Protein AF-A0A8T0EHB4-F1 (afdb_monomer_lite)

Secondary structure (DSSP, 8-state):
-EEEE-TTS-EEEEHHHHHHHHHHHHHHT--------TT--S--B-TTSPBPHHHHHHHTTS-S---S-----TTGGGTSPPPPPS--PPP-----------TTTHHHHTS-HHHHHHHHHHHHHHHHHHHHHH---S-HHHHHHHHHHHHH------S--------GGG-S-TTS---EEE----TTS---HHHH-EEE-TT------EEEEEEE--BTTSTT-BB-HHHHHHHTTS-S-SSHHHHHHH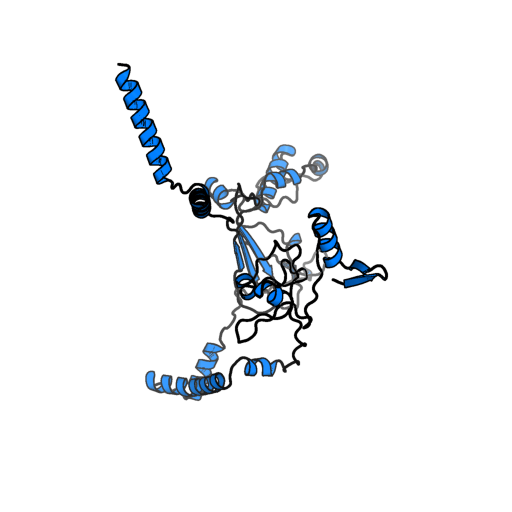HHHHHHHHHHSSBPTT--S---SPBPPGGGHHHH----HHHHHHHSPPBSEEEEEEE--S----PPEEEE---SS-HHHHHHHHHHHHHHHH---HHHHHHHHHHHHHHHHHHHHT--

Foldseek 3Di:
DDWDQDPVRDIQFDDPQRVVVVVVCVVVVDDDDDDFFPVNDPWDQDPVRAIGGPLNCQQVVVDDDDTDPDDDDPSSVVRDDDDDDPDDDDDDDDDDPPDPDPPVCVVVVVDDPVVVVVVVVCLQVVLVVCCVVVVDPDDSVVSSVVVVCVVVPPVPDPPDDDDDDWDLVPDPCVVDATWDWDADDDPQDDDDSVVRTDTDHPPDDDDWDKAKEKEAADDPPDPLNADQQPVVCVVVVNDFHRFLLRQLLVVQQVLLCVQPVAGDPPRRHDDPGHYDDPVCCVVRVPDDSVVSPVVRGGHRMDIDIDTDPDDDDRDHHYHYDDPPDDPVRVVVVVQVVCCVPVVDGPVNVVVVVVVVVVVVVVVVVVVD

Radius of gyration: 37.73 Å; chains: 1; bounding box: 85×91×95 Å

Structure (mmCIF, N/CA/C/O backbone):
data_AF-A0A8T0EHB4-F1
#
_entry.id   AF-A0A8T0EHB4-F1
#
loop_
_atom_site.group_PDB
_atom_site.id
_atom_site.type_symbol
_atom_site.label_atom_id
_atom_site.label_alt_id
_atom_site.label_comp_id
_atom_site.label_asym_id
_atom_site.label_entity_id
_atom_site.label_seq_id
_atom_site.pdbx_PDB_ins_code
_atom_site.Cartn_x
_atom_site.Cartn_y
_atom_site.Cartn_z
_atom_site.occupancy
_atom_site.B_iso_or_equiv
_atom_site.auth_seq_id
_atom_site.auth_comp_id
_atom_site.auth_asym_id
_atom_site.auth_atom_id
_atom_site.pdbx_PDB_model_num
ATOM 1 N N . MET A 1 1 ? 6.913 -28.908 34.968 1.00 81.50 1 MET A N 1
ATOM 2 C CA . MET A 1 1 ? 8.065 -29.229 35.843 1.00 81.50 1 MET A CA 1
ATOM 3 C C . MET A 1 1 ? 7.925 -30.667 36.307 1.00 81.50 1 MET A C 1
ATOM 5 O O . MET A 1 1 ? 6.798 -31.076 36.553 1.00 81.50 1 MET A O 1
ATOM 9 N N . ARG A 1 2 ? 9.011 -31.434 36.391 1.00 82.88 2 ARG A N 1
ATOM 10 C CA . ARG A 1 2 ? 9.004 -32.764 37.012 1.00 82.88 2 ARG A CA 1
ATOM 11 C C . ARG A 1 2 ? 9.853 -32.707 38.277 1.00 82.88 2 ARG A C 1
ATOM 13 O O . ARG A 1 2 ? 10.881 -32.036 38.288 1.00 82.88 2 ARG A O 1
ATOM 20 N N . VAL A 1 3 ? 9.384 -33.365 39.327 1.00 87.12 3 VAL A N 1
ATOM 21 C CA . VAL A 1 3 ? 10.041 -33.406 40.634 1.00 87.12 3 VAL A CA 1
ATOM 22 C C . VAL A 1 3 ? 10.405 -34.857 40.904 1.00 87.12 3 VAL A C 1
ATOM 24 O O . VAL A 1 3 ? 9.522 -35.714 40.917 1.00 87.12 3 VAL A O 1
ATOM 27 N N . HIS A 1 4 ? 11.690 -35.125 41.096 1.00 86.44 4 HIS A N 1
ATOM 28 C CA . HIS A 1 4 ? 12.203 -36.424 41.507 1.00 86.44 4 HIS A CA 1
ATOM 29 C C . HIS A 1 4 ? 12.647 -36.323 42.962 1.00 86.44 4 HIS A C 1
ATOM 31 O O . HIS A 1 4 ? 13.337 -35.379 43.339 1.00 86.44 4 HIS A O 1
ATOM 37 N N . LYS A 1 5 ? 12.206 -37.268 43.790 1.00 86.19 5 LYS A N 1
ATOM 38 C CA . LYS A 1 5 ? 12.651 -37.377 45.177 1.00 86.19 5 LYS A CA 1
ATOM 39 C C . LYS A 1 5 ? 13.571 -38.584 45.268 1.00 86.19 5 LYS A C 1
ATOM 41 O O . LYS A 1 5 ? 13.130 -39.699 44.998 1.00 86.19 5 LYS A O 1
ATOM 46 N N . ASN A 1 6 ? 14.829 -38.336 45.592 1.00 85.38 6 ASN A N 1
ATOM 47 C CA . ASN A 1 6 ? 15.851 -39.365 45.701 1.00 85.38 6 ASN A CA 1
ATOM 48 C C . ASN A 1 6 ? 15.723 -40.117 47.036 1.00 85.38 6 ASN A C 1
ATOM 50 O O . ASN A 1 6 ? 15.067 -39.650 47.973 1.00 85.38 6 ASN A O 1
ATOM 54 N N . GLU A 1 7 ? 16.344 -41.295 47.124 1.00 83.44 7 GLU A N 1
ATOM 55 C CA . GLU A 1 7 ? 16.298 -42.158 48.318 1.00 83.44 7 GLU A CA 1
ATOM 56 C C . GLU A 1 7 ? 16.942 -41.508 49.555 1.00 83.44 7 GLU A C 1
ATOM 58 O O . GLU A 1 7 ? 16.548 -41.790 50.684 1.00 83.44 7 GLU A O 1
ATOM 63 N N . ASP A 1 8 ? 17.874 -40.577 49.344 1.00 82.69 8 ASP A N 1
ATOM 64 C CA . ASP A 1 8 ? 18.509 -39.748 50.375 1.00 82.69 8 ASP A CA 1
ATOM 65 C C . ASP A 1 8 ? 17.619 -38.584 50.864 1.00 82.69 8 ASP A C 1
ATOM 67 O O . ASP A 1 8 ? 18.007 -37.823 51.750 1.00 82.69 8 ASP A O 1
ATOM 71 N N . GLY A 1 9 ? 16.415 -38.437 50.299 1.00 78.81 9 GLY A N 1
ATOM 72 C CA . GLY A 1 9 ? 15.482 -37.355 50.598 1.00 78.81 9 GLY A CA 1
ATOM 73 C C . GLY A 1 9 ? 15.745 -36.059 49.827 1.00 78.81 9 GLY A C 1
ATOM 74 O O . GLY A 1 9 ? 14.964 -35.116 49.984 1.00 78.81 9 GLY A O 1
ATOM 75 N N . SER A 1 10 ? 16.781 -36.005 48.980 1.00 82.31 10 SER A N 1
ATOM 76 C CA . SER A 1 10 ? 17.051 -34.848 48.126 1.00 82.31 10 SER A CA 1
ATOM 77 C C . SER A 1 10 ? 15.988 -34.695 47.031 1.00 82.31 10 SER A C 1
ATOM 79 O O . SER A 1 10 ? 15.373 -35.663 46.573 1.00 82.31 10 SER A O 1
ATOM 81 N N . ILE A 1 11 ? 15.722 -33.444 46.647 1.00 85.38 11 ILE A N 1
ATOM 82 C CA . ILE A 1 11 ? 14.742 -33.090 45.617 1.00 85.38 11 ILE A CA 1
ATOM 83 C C . ILE A 1 11 ? 15.500 -32.635 44.376 1.00 85.38 11 ILE A C 1
ATOM 85 O O . ILE A 1 11 ? 16.242 -31.656 44.426 1.00 85.38 11 ILE A O 1
ATOM 89 N N . GLU A 1 12 ? 15.269 -33.311 43.256 1.00 88.19 12 GLU A N 1
ATOM 90 C CA . GLU A 1 12 ? 15.817 -32.951 41.955 1.00 88.19 12 GLU A CA 1
ATOM 91 C C . GLU A 1 12 ? 14.706 -32.443 41.027 1.00 88.19 12 GLU A C 1
ATOM 93 O O . GLU A 1 12 ? 13.678 -33.096 40.805 1.00 88.19 12 GLU A O 1
ATOM 98 N N . PHE A 1 13 ? 14.915 -31.253 40.463 1.00 89.69 13 PHE A N 1
ATOM 99 C CA . PHE A 1 13 ? 13.988 -30.635 39.522 1.00 89.69 13 PHE A CA 1
ATOM 100 C C . PHE A 1 13 ? 14.406 -30.909 38.078 1.00 89.69 13 PHE A C 1
ATOM 102 O O . PHE A 1 13 ? 15.529 -30.618 37.672 1.00 89.69 13 PHE A O 1
ATOM 109 N N . SER A 1 14 ? 13.474 -31.395 37.256 1.00 86.44 14 SER A N 1
ATOM 110 C CA . SER A 1 14 ? 13.716 -31.653 35.835 1.00 86.44 14 SER A CA 1
ATOM 111 C C . SER A 1 14 ? 12.693 -30.968 34.910 1.00 86.44 14 SER A C 1
ATOM 113 O O . SER A 1 14 ? 11.609 -30.515 35.309 1.00 86.44 14 SER A O 1
ATOM 115 N N . GLY A 1 15 ? 13.071 -30.832 33.634 1.00 87.50 15 GLY A N 1
ATOM 116 C CA . GLY A 1 15 ? 12.370 -30.017 32.634 1.00 87.50 15 GLY A CA 1
ATOM 117 C C . GLY A 1 15 ? 12.739 -28.528 32.687 1.00 87.50 15 GLY A C 1
ATOM 118 O O . GLY A 1 15 ? 13.424 -28.084 33.604 1.00 87.50 15 GLY A O 1
ATOM 119 N N . LEU A 1 16 ? 12.278 -27.751 31.699 1.00 85.62 16 LEU A N 1
ATOM 120 C CA . LEU A 1 16 ? 12.620 -26.325 31.545 1.00 85.62 16 LEU A CA 1
ATOM 121 C C . LEU A 1 16 ? 12.351 -25.522 32.829 1.00 85.62 16 LEU A C 1
ATOM 123 O O . LEU A 1 16 ? 13.261 -24.940 33.407 1.00 85.62 16 LEU A O 1
ATOM 127 N N . HIS A 1 17 ? 11.113 -25.587 33.316 1.00 87.69 17 HIS A N 1
ATOM 128 C CA . HIS A 1 17 ? 10.674 -24.930 34.546 1.00 87.69 17 HIS A CA 1
ATOM 129 C C . HIS A 1 17 ? 11.475 -25.372 35.780 1.00 87.69 17 HIS A C 1
ATOM 131 O O . HIS A 1 17 ? 11.840 -24.543 36.602 1.00 87.69 17 HIS A O 1
ATOM 137 N N . GLY A 1 18 ? 11.797 -26.665 35.888 1.00 89.69 18 GLY A N 1
ATOM 138 C CA . GLY A 1 18 ? 12.578 -27.183 37.011 1.00 89.69 18 GLY A CA 1
ATOM 139 C C . GLY A 1 18 ? 14.006 -26.639 37.034 1.00 89.69 18 GLY A C 1
ATOM 140 O O . GLY A 1 18 ? 14.488 -26.228 38.083 1.00 89.69 18 GLY A O 1
ATOM 141 N N . LYS A 1 19 ? 14.650 -26.552 35.863 1.00 89.69 19 LYS A N 1
ATOM 142 C CA . LYS A 1 19 ? 15.993 -25.970 35.724 1.00 89.69 19 LYS A CA 1
ATOM 143 C C . LYS A 1 19 ? 16.021 -24.481 36.062 1.00 89.69 19 LYS A C 1
ATOM 145 O O . LYS A 1 19 ? 16.956 -24.030 36.713 1.00 89.69 19 LYS A O 1
ATOM 150 N N . ILE A 1 20 ? 15.012 -23.721 35.631 1.00 90.44 20 ILE A N 1
ATOM 151 C CA . ILE A 1 20 ? 14.918 -22.290 35.962 1.00 90.44 20 ILE A CA 1
ATOM 152 C C . ILE A 1 20 ? 14.760 -22.113 37.476 1.00 90.44 20 ILE A C 1
ATOM 154 O O . ILE A 1 20 ? 15.474 -21.309 38.070 1.00 90.44 20 ILE A O 1
ATOM 158 N N . LEU A 1 21 ? 13.881 -22.896 38.108 1.00 90.12 21 LEU A N 1
ATOM 159 C CA . LEU A 1 21 ? 13.689 -22.854 39.556 1.00 90.12 21 LEU A CA 1
ATOM 160 C C . LEU A 1 21 ? 14.972 -23.220 40.320 1.00 90.12 21 LEU A C 1
ATOM 162 O O . LEU A 1 21 ? 15.335 -22.516 41.256 1.00 90.12 21 LEU A O 1
ATOM 166 N N . ASP A 1 22 ? 15.691 -24.262 39.894 1.00 90.06 22 ASP A N 1
ATOM 167 C CA . ASP A 1 22 ? 16.974 -24.665 40.492 1.00 90.06 22 ASP A CA 1
ATOM 168 C C . ASP A 1 22 ? 18.024 -23.537 40.436 1.00 90.06 22 ASP A C 1
ATOM 170 O O . ASP A 1 22 ? 18.693 -23.256 41.431 1.00 90.06 22 ASP A O 1
ATOM 174 N N . ILE A 1 23 ? 18.122 -22.824 39.308 1.00 91.19 23 ILE A N 1
ATOM 175 C CA . ILE A 1 23 ? 19.015 -21.662 39.163 1.00 91.19 23 ILE A CA 1
ATOM 176 C C . ILE A 1 23 ? 18.610 -20.531 40.120 1.00 91.19 23 ILE A C 1
ATOM 178 O O . ILE A 1 23 ? 19.477 -19.946 40.773 1.00 91.19 23 ILE A O 1
ATOM 182 N N . ILE A 1 24 ? 17.311 -20.233 40.227 1.00 90.31 24 ILE A N 1
ATOM 183 C CA . ILE A 1 24 ? 16.792 -19.185 41.119 1.00 90.31 24 ILE A CA 1
ATOM 184 C C . ILE A 1 24 ? 17.102 -19.524 42.581 1.00 90.31 24 ILE A C 1
ATOM 186 O O . ILE A 1 24 ? 17.661 -18.693 43.294 1.00 90.31 24 ILE A O 1
ATOM 190 N N . LEU A 1 25 ? 16.813 -20.751 43.018 1.00 90.38 25 LEU A N 1
ATOM 191 C CA . LEU A 1 25 ? 17.060 -21.192 44.393 1.00 90.38 25 LEU A CA 1
ATOM 192 C C . LEU A 1 25 ? 18.557 -21.157 44.743 1.00 90.38 25 LEU A C 1
ATOM 194 O O . LEU A 1 25 ? 18.929 -20.657 45.808 1.00 90.38 25 LEU A O 1
ATOM 198 N N . LYS A 1 26 ? 19.432 -21.593 43.824 1.00 90.12 26 LYS A N 1
ATOM 199 C CA . LYS A 1 26 ? 20.896 -21.507 43.985 1.00 90.12 26 LYS A CA 1
ATOM 200 C C . LYS A 1 26 ? 21.398 -20.066 44.081 1.00 90.12 26 LYS A C 1
ATOM 202 O O . LYS A 1 26 ? 22.309 -19.795 44.863 1.00 90.12 26 LYS A O 1
ATOM 207 N N . ALA A 1 27 ? 20.819 -19.147 43.308 1.00 93.19 27 ALA A N 1
ATOM 208 C CA . ALA A 1 27 ? 21.171 -17.730 43.352 1.00 93.19 27 ALA A CA 1
ATOM 209 C C . ALA A 1 27 ? 20.691 -17.053 44.646 1.00 93.19 27 ALA A C 1
ATOM 211 O O . ALA A 1 27 ? 21.420 -16.246 45.220 1.00 93.19 27 ALA A O 1
ATOM 212 N N . MET A 1 28 ? 19.494 -17.410 45.122 1.00 90.81 28 MET A N 1
ATOM 213 C CA . MET A 1 28 ? 18.907 -16.864 46.347 1.00 90.81 28 MET A CA 1
ATOM 214 C C . MET A 1 28 ? 19.592 -17.374 47.620 1.00 90.81 28 MET A C 1
ATOM 216 O O . MET A 1 28 ? 19.584 -16.666 48.622 1.00 90.81 28 MET A O 1
ATOM 220 N N . LYS A 1 29 ? 20.201 -18.571 47.588 1.00 91.25 29 LYS A N 1
ATOM 221 C CA . LYS A 1 29 ? 20.829 -19.225 48.756 1.00 91.25 29 LYS A CA 1
ATOM 222 C C . LYS A 1 29 ? 19.876 -19.339 49.956 1.00 91.25 29 LYS A C 1
ATOM 224 O O . LYS A 1 29 ? 20.284 -19.149 51.099 1.00 91.25 29 LYS A O 1
ATOM 229 N N . VAL A 1 30 ? 18.609 -19.635 49.681 1.00 86.12 30 VAL A N 1
ATOM 230 C CA . VAL A 1 30 ? 17.561 -19.798 50.696 1.00 86.12 30 VAL A CA 1
ATOM 231 C C . VAL A 1 30 ? 17.224 -21.270 50.896 1.00 86.12 30 VAL A C 1
ATOM 233 O O . VAL A 1 30 ? 17.264 -22.062 49.952 1.00 86.12 30 VAL A O 1
ATOM 236 N N . GLU A 1 31 ? 16.859 -21.632 52.122 1.00 87.62 31 GLU A N 1
ATOM 237 C CA . GLU A 1 31 ? 16.203 -22.910 52.386 1.00 87.62 31 GLU A CA 1
ATOM 238 C C . GLU A 1 31 ? 14.769 -22.860 51.852 1.00 87.62 31 GLU A C 1
ATOM 240 O O . GLU A 1 31 ? 14.076 -21.852 51.995 1.00 87.62 31 GLU A O 1
ATOM 245 N N . PHE A 1 32 ? 14.316 -23.944 51.225 1.00 88.19 32 PHE A N 1
ATOM 246 C CA . PHE A 1 32 ? 12.971 -24.027 50.670 1.00 88.19 32 PHE A CA 1
ATOM 247 C C . PHE A 1 32 ? 12.281 -25.316 51.106 1.00 88.19 32 PHE A C 1
ATOM 249 O O . PHE A 1 32 ? 12.904 -26.367 51.260 1.00 88.19 32 PHE A O 1
ATOM 256 N N . LYS A 1 33 ? 10.957 -25.243 51.244 1.00 89.25 33 LYS A N 1
ATOM 257 C CA . LYS A 1 33 ? 10.091 -26.405 51.427 1.00 89.25 33 LYS A CA 1
ATOM 258 C C . LYS A 1 33 ? 9.191 -26.534 50.209 1.00 89.25 33 LYS A C 1
ATOM 260 O O . LYS A 1 33 ? 8.388 -25.650 49.931 1.00 89.25 33 LYS A O 1
ATOM 265 N N . LEU A 1 34 ? 9.313 -27.645 49.488 1.00 89.06 34 LEU A N 1
ATOM 266 C CA . LEU A 1 34 ? 8.448 -27.912 48.345 1.00 89.06 34 LEU A CA 1
ATOM 267 C C . LEU A 1 34 ? 7.044 -28.311 48.821 1.00 89.06 34 LEU A C 1
ATOM 269 O O . LEU A 1 34 ? 6.891 -29.269 49.580 1.00 89.06 34 LEU A O 1
ATOM 273 N N . LEU A 1 35 ? 6.030 -27.605 48.327 1.00 89.56 35 LEU A N 1
ATOM 274 C CA . LEU A 1 35 ? 4.618 -27.919 48.527 1.00 89.56 35 LEU A CA 1
ATOM 275 C C . LEU A 1 35 ? 3.964 -28.162 47.165 1.00 89.56 35 LEU A C 1
ATOM 277 O O . LEU A 1 35 ? 4.081 -27.343 46.256 1.00 89.56 35 LEU A O 1
ATOM 281 N N . ILE A 1 36 ? 3.288 -29.301 47.020 1.00 88.69 36 ILE A N 1
ATOM 282 C CA . ILE A 1 36 ? 2.536 -29.660 45.814 1.00 88.69 36 ILE A CA 1
ATOM 283 C C . ILE A 1 36 ? 1.050 -29.598 46.186 1.00 88.69 36 ILE A C 1
ATOM 285 O O . ILE A 1 36 ? 0.668 -30.286 47.134 1.00 88.69 36 ILE A O 1
ATOM 289 N N . PRO A 1 37 ? 0.222 -28.783 45.502 1.00 90.19 37 PRO A N 1
ATOM 290 C CA . PRO A 1 37 ? -1.211 -28.723 45.773 1.00 90.19 37 PRO A CA 1
ATOM 291 C C . PRO A 1 37 ? -1.882 -30.088 45.649 1.00 90.19 37 PRO A C 1
ATOM 293 O O . PRO A 1 37 ? -1.618 -30.836 44.708 1.00 90.19 37 PRO A O 1
ATOM 296 N N . GLU A 1 38 ? -2.769 -30.390 46.593 1.00 90.44 38 GLU A N 1
ATOM 297 C CA . GLU A 1 38 ? -3.460 -31.675 46.696 1.00 90.44 38 GLU A CA 1
ATOM 298 C C . GLU A 1 38 ? -4.439 -31.896 45.534 1.00 90.44 38 GLU A C 1
ATOM 300 O O . GLU A 1 38 ? -4.664 -33.027 45.109 1.00 90.44 38 GLU A O 1
ATOM 305 N N . ASP A 1 39 ? -4.997 -30.807 45.003 1.00 90.75 39 ASP A N 1
ATOM 306 C CA . ASP A 1 39 ? -5.922 -30.796 43.868 1.00 90.75 39 ASP A CA 1
ATOM 307 C C . ASP A 1 39 ? -5.216 -30.860 42.501 1.00 90.75 39 ASP A C 1
ATOM 309 O O . ASP A 1 39 ? -5.873 -31.058 41.479 1.00 90.75 39 ASP A O 1
ATOM 313 N N . GLY A 1 40 ? -3.887 -30.698 42.465 1.00 89.12 40 GLY A N 1
ATOM 314 C CA . GLY A 1 40 ? -3.098 -30.661 41.234 1.00 89.12 40 GLY A CA 1
ATOM 315 C C . GLY A 1 40 ? -3.449 -29.508 40.283 1.00 89.12 40 GLY A C 1
ATOM 316 O O . GLY A 1 40 ? -2.988 -29.511 39.140 1.00 89.12 40 GLY A O 1
ATOM 317 N N . GLU A 1 41 ? -4.250 -28.527 40.715 1.00 92.75 41 GLU A N 1
ATOM 318 C CA . GLU A 1 41 ? -4.671 -27.409 39.872 1.00 92.75 41 GLU A CA 1
ATOM 319 C C . GLU A 1 41 ? -3.628 -26.270 39.885 1.00 92.75 41 GLU A C 1
ATOM 321 O O . GLU A 1 41 ? -2.808 -26.112 40.795 1.00 92.75 41 GLU A O 1
ATOM 326 N N . TRP A 1 42 ? -3.654 -25.424 38.851 1.00 91.38 42 TRP A N 1
ATOM 327 C CA . TRP A 1 42 ? -2.810 -24.224 38.798 1.00 91.38 42 TRP A CA 1
ATOM 328 C C . TRP A 1 42 ? -3.442 -23.019 39.494 1.00 91.38 42 TRP A C 1
ATOM 330 O O . TRP A 1 42 ? -2.717 -22.202 40.051 1.00 91.38 42 TRP A O 1
ATOM 340 N N . GLY A 1 43 ? -4.769 -22.895 39.454 1.00 92.19 43 GLY A N 1
ATOM 341 C CA . GLY A 1 43 ? -5.478 -21.703 39.914 1.00 92.19 43 GLY A CA 1
ATOM 342 C C . GLY A 1 43 ? -6.722 -21.418 39.094 1.00 92.19 43 GLY A C 1
ATOM 343 O O . GLY A 1 43 ? -6.660 -20.642 38.137 1.00 92.19 43 GLY A O 1
ATOM 344 N N . ARG A 1 44 ? -7.843 -22.032 39.468 1.00 93.19 44 ARG A N 1
ATOM 345 C CA . ARG A 1 44 ? -9.179 -21.754 38.937 1.00 93.19 44 ARG A CA 1
ATOM 346 C C . ARG A 1 44 ? -9.976 -20.960 39.968 1.00 93.19 44 ARG A C 1
ATOM 348 O O . ARG A 1 44 ? -9.965 -21.299 41.150 1.00 93.19 44 ARG A O 1
ATOM 355 N N . LEU A 1 45 ? -10.669 -19.922 39.507 1.00 93.88 45 LEU A N 1
ATOM 356 C CA . LEU A 1 45 ? -11.552 -19.124 40.349 1.00 93.88 45 LEU A CA 1
ATOM 357 C C . LEU A 1 45 ? -12.836 -19.908 40.638 1.00 93.88 45 LEU A C 1
ATOM 359 O O . LEU A 1 45 ? -13.522 -20.362 39.719 1.00 93.88 45 LEU A O 1
ATOM 363 N N . LEU A 1 46 ? -13.153 -20.078 41.918 1.00 93.94 46 LEU A N 1
ATOM 364 C CA . LEU A 1 46 ? -14.404 -20.675 42.368 1.00 93.94 46 LEU A CA 1
ATOM 365 C C . LEU A 1 46 ? -15.480 -19.590 42.559 1.00 93.94 46 LEU A C 1
ATOM 367 O O . LEU A 1 46 ? -15.147 -18.439 42.844 1.00 93.94 46 LEU A O 1
ATOM 371 N N . PRO A 1 47 ? -16.783 -19.935 42.484 1.00 94.69 47 PRO A N 1
ATOM 372 C CA . PRO A 1 47 ? -17.876 -18.966 42.647 1.00 94.69 47 PRO A CA 1
ATOM 373 C C . PRO A 1 47 ? -17.872 -18.208 43.983 1.00 94.69 47 PRO A C 1
ATOM 375 O O . PRO A 1 47 ? -18.458 -17.138 44.090 1.00 94.69 47 PRO A O 1
ATOM 378 N N . ASN A 1 48 ? -17.220 -18.760 45.008 1.00 92.81 48 ASN A N 1
ATOM 379 C CA . ASN A 1 48 ? -17.066 -18.139 46.324 1.00 92.81 48 ASN A CA 1
ATOM 380 C C . ASN A 1 48 ? -15.898 -17.128 46.400 1.00 92.81 48 ASN A C 1
ATOM 382 O O . ASN A 1 48 ? -15.610 -16.631 47.485 1.00 92.81 48 ASN A O 1
ATOM 386 N N . GLY A 1 49 ? -15.195 -16.865 45.291 1.00 90.94 49 GLY A N 1
ATOM 387 C CA . GLY A 1 49 ? -14.047 -15.953 45.221 1.00 90.94 49 GLY A CA 1
ATOM 388 C C . GLY A 1 49 ? -12.704 -16.554 45.663 1.00 90.94 49 GLY A C 1
ATOM 389 O O . GLY A 1 49 ? -11.681 -15.869 45.611 1.00 90.94 49 GLY A O 1
ATOM 390 N N . SER A 1 50 ? -12.682 -17.820 46.091 1.00 93.50 50 SER A N 1
ATOM 391 C CA . SER A 1 50 ? -11.440 -18.530 46.426 1.00 93.50 50 SER A CA 1
ATOM 392 C C . SER A 1 50 ? -10.801 -19.164 45.192 1.00 93.50 50 SER A C 1
ATOM 394 O O . SER A 1 50 ? -11.488 -19.516 44.231 1.00 93.50 50 SER A O 1
ATOM 396 N N . TRP A 1 51 ? -9.481 -19.320 45.229 1.00 95.25 51 TRP A N 1
ATOM 397 C CA . TRP A 1 51 ? -8.721 -19.981 44.174 1.00 95.25 51 TRP A CA 1
ATOM 398 C C . TRP A 1 51 ? -8.310 -21.397 44.581 1.00 95.25 51 TRP A C 1
ATOM 400 O O . TRP A 1 51 ? -8.023 -21.672 45.749 1.00 95.25 51 TRP A O 1
ATOM 410 N N . THR A 1 52 ? -8.277 -22.299 43.605 1.00 94.88 52 THR A N 1
ATOM 411 C CA . THR A 1 52 ? -7.706 -23.650 43.737 1.00 94.88 52 THR A CA 1
ATOM 412 C C . THR A 1 52 ? -6.195 -23.644 43.496 1.00 94.88 52 THR A C 1
ATOM 414 O O . THR A 1 52 ? -5.618 -22.633 43.080 1.00 94.88 52 THR A O 1
ATOM 417 N N . GLY A 1 53 ? -5.534 -24.778 43.715 1.00 94.56 53 GLY A N 1
ATOM 418 C CA . GLY A 1 53 ? -4.194 -25.010 43.203 1.00 94.56 53 GLY A CA 1
ATOM 419 C C . GLY A 1 53 ? -3.108 -24.106 43.770 1.00 94.56 53 GLY A C 1
ATOM 420 O O . GLY A 1 53 ? -3.179 -23.610 44.897 1.00 94.56 53 GLY A O 1
ATOM 421 N N . MET A 1 54 ? -2.081 -23.872 42.953 1.00 94.50 54 MET A N 1
ATOM 422 C CA . MET A 1 54 ? -0.949 -23.021 43.331 1.00 94.50 54 MET A CA 1
ATOM 423 C C . MET A 1 54 ? -1.375 -21.588 43.672 1.00 94.50 54 MET A C 1
ATOM 425 O O . MET A 1 54 ? -0.942 -21.070 44.696 1.00 94.50 54 MET A O 1
ATOM 429 N N . ILE A 1 55 ? -2.257 -20.967 42.878 1.00 95.75 55 ILE A N 1
ATOM 430 C CA . ILE A 1 55 ? -2.770 -19.612 43.165 1.00 95.75 55 ILE A CA 1
ATOM 431 C C . ILE A 1 55 ? -3.531 -19.582 44.498 1.00 95.75 55 ILE A C 1
ATOM 433 O O . ILE A 1 55 ? -3.349 -18.659 45.288 1.00 95.75 55 ILE A O 1
ATOM 437 N N . GLY A 1 56 ? -4.333 -20.611 44.784 1.00 95.12 56 GLY A N 1
ATOM 438 C CA . GLY A 1 56 ? -5.059 -20.745 46.046 1.00 95.12 56 GLY A CA 1
ATOM 439 C C . GLY A 1 56 ? -4.156 -20.806 47.274 1.00 95.12 56 GLY A C 1
ATOM 440 O O . GLY A 1 56 ? -4.467 -20.182 48.288 1.00 95.12 56 GLY A O 1
ATOM 441 N N . LYS A 1 57 ? -3.023 -21.514 47.189 1.00 95.12 57 LYS A N 1
ATOM 442 C CA . LYS A 1 57 ? -2.057 -21.587 48.297 1.00 95.12 57 LYS A CA 1
ATOM 443 C C . LYS A 1 57 ? -1.347 -20.256 48.549 1.00 95.12 57 LYS A C 1
ATOM 445 O O . LYS A 1 57 ? -1.157 -19.910 49.712 1.00 95.12 57 LYS A O 1
ATOM 450 N N . ILE A 1 58 ? -1.038 -19.480 47.505 1.00 95.56 58 ILE A N 1
ATOM 451 C CA . ILE A 1 58 ? -0.527 -18.107 47.677 1.00 95.56 58 ILE A CA 1
ATOM 452 C C . ILE A 1 58 ? -1.606 -17.212 48.307 1.00 95.56 58 ILE A C 1
ATOM 454 O O . ILE A 1 58 ? -1.342 -16.545 49.301 1.00 95.56 58 ILE A O 1
ATOM 458 N N . GLN A 1 59 ? -2.849 -17.257 47.806 1.00 94.38 59 GLN A N 1
ATOM 459 C CA . GLN A 1 59 ? -3.963 -16.452 48.334 1.00 94.38 59 GLN A CA 1
ATOM 460 C C . GLN A 1 59 ? -4.226 -16.717 49.828 1.00 94.38 59 GLN A C 1
ATOM 462 O O . GLN A 1 59 ? -4.554 -15.800 50.578 1.00 94.38 59 GLN A O 1
ATOM 467 N N . LYS A 1 60 ? -4.093 -17.975 50.265 1.00 93.88 60 LYS A N 1
ATOM 468 C CA . LYS A 1 60 ? -4.263 -18.400 51.665 1.00 93.88 60 LYS A CA 1
ATOM 469 C C . LYS A 1 60 ? -3.012 -18.210 52.525 1.00 93.88 60 LYS A C 1
ATOM 471 O O . LYS A 1 60 ? -3.036 -18.577 53.697 1.00 93.88 60 LYS A O 1
ATOM 476 N N . ASN A 1 61 ? -1.943 -17.641 51.966 1.00 93.94 61 ASN A N 1
ATOM 477 C CA . ASN A 1 61 ? -0.664 -17.444 52.640 1.00 93.94 61 ASN A CA 1
ATOM 478 C C . ASN A 1 61 ? -0.023 -18.761 53.140 1.00 93.94 61 ASN A C 1
ATOM 480 O O . ASN A 1 61 ? 0.651 -18.793 54.166 1.00 93.94 61 ASN A O 1
ATOM 484 N N . GLU A 1 62 ? -0.264 -19.869 52.428 1.00 94.81 62 GLU A N 1
ATOM 485 C CA . GLU A 1 62 ? 0.317 -21.197 52.697 1.00 94.81 62 GLU A CA 1
ATOM 486 C C . GLU A 1 62 ? 1.638 -21.423 51.942 1.00 94.81 62 GLU A C 1
ATOM 488 O O . GLU A 1 62 ? 2.319 -22.431 52.145 1.00 94.81 62 GLU A O 1
ATOM 493 N N . SER A 1 63 ? 1.978 -20.549 50.996 1.00 94.31 63 SER A N 1
ATOM 494 C CA . SER A 1 63 ? 3.179 -20.639 50.165 1.00 94.31 63 SER A CA 1
ATOM 495 C C . SER A 1 63 ? 3.616 -19.242 49.727 1.00 94.31 63 SER A C 1
ATOM 497 O O . SER A 1 63 ? 2.767 -18.406 49.435 1.00 94.31 63 SER A O 1
ATOM 499 N N . ASP A 1 64 ? 4.927 -19.011 49.643 1.00 92.25 64 ASP A N 1
ATOM 500 C CA . ASP A 1 64 ? 5.484 -17.704 49.261 1.00 92.25 64 ASP A CA 1
ATOM 501 C C . ASP A 1 64 ? 5.659 -17.559 47.741 1.00 92.25 64 ASP A C 1
ATOM 503 O O . ASP A 1 64 ? 5.543 -16.469 47.187 1.00 92.25 64 ASP A O 1
ATOM 507 N N . ILE A 1 65 ? 5.962 -18.665 47.049 1.00 91.50 65 ILE A N 1
ATOM 508 C CA . ILE A 1 65 ? 6.258 -18.683 45.611 1.00 91.50 65 ILE A CA 1
ATOM 509 C C . ILE A 1 65 ? 5.535 -19.853 44.946 1.00 91.50 65 ILE A C 1
ATOM 511 O O . ILE A 1 65 ? 5.674 -21.008 45.348 1.00 91.50 65 ILE A O 1
ATOM 515 N N . ALA A 1 66 ? 4.817 -19.552 43.865 1.00 92.44 66 ALA A N 1
ATOM 516 C CA . ALA A 1 66 ? 4.278 -20.537 42.938 1.00 92.44 66 ALA A CA 1
ATOM 517 C C . ALA A 1 66 ? 5.117 -20.538 41.655 1.00 92.44 66 ALA A C 1
ATOM 519 O O . ALA A 1 66 ? 5.277 -19.499 41.017 1.00 92.44 66 ALA A O 1
ATOM 520 N N . PHE A 1 67 ? 5.644 -21.700 41.253 1.00 90.19 67 PHE A N 1
ATOM 521 C CA . PHE A 1 67 ? 6.510 -21.803 40.076 1.00 90.19 67 PHE A CA 1
ATOM 522 C C . PHE A 1 67 ? 6.028 -22.878 39.095 1.00 90.19 67 PHE A C 1
ATOM 524 O O . PHE A 1 67 ? 6.244 -24.075 39.290 1.00 90.19 67 PHE A O 1
ATOM 531 N N . ASN A 1 68 ? 5.377 -22.449 38.012 1.00 88.19 68 ASN A N 1
ATOM 532 C CA . ASN A 1 68 ? 5.012 -23.289 36.867 1.00 88.19 68 ASN A CA 1
ATOM 533 C C . ASN A 1 68 ? 4.619 -22.408 35.662 1.00 88.19 68 ASN A C 1
ATOM 535 O O . ASN A 1 68 ? 4.689 -21.183 35.747 1.00 88.19 68 ASN A O 1
ATOM 539 N N . SER A 1 69 ? 4.166 -23.014 34.560 1.00 86.38 69 SER A N 1
ATOM 540 C CA . SER A 1 69 ? 3.558 -22.308 33.417 1.00 86.38 69 SER A CA 1
ATOM 541 C C . SER A 1 69 ? 2.165 -21.770 33.776 1.00 86.38 69 SER A C 1
ATOM 543 O O . SER A 1 69 ? 1.144 -22.324 33.376 1.00 86.38 69 SER A O 1
ATOM 545 N N . ILE A 1 70 ? 2.105 -20.726 34.602 1.00 88.62 70 ILE A N 1
ATOM 546 C CA . ILE A 1 70 ? 0.843 -20.110 35.023 1.00 88.62 70 ILE A CA 1
ATOM 547 C C . ILE A 1 70 ? 0.571 -18.900 34.131 1.00 88.62 70 ILE A C 1
ATOM 549 O O . ILE A 1 70 ? 1.306 -17.917 34.172 1.00 88.62 70 ILE A O 1
ATOM 553 N N . SER A 1 71 ? -0.498 -18.963 33.335 1.00 87.94 71 SER A N 1
ATOM 554 C CA . SER A 1 71 ? -0.908 -17.847 32.476 1.00 87.94 71 SER A CA 1
ATOM 555 C C . SER A 1 71 ? -1.290 -16.621 33.306 1.00 87.94 71 SER A C 1
ATOM 557 O O . SER A 1 71 ? -2.106 -16.725 34.232 1.00 87.94 71 SER A O 1
ATOM 559 N N . VAL A 1 72 ? -0.738 -15.469 32.932 1.00 89.69 72 VAL A N 1
ATOM 560 C CA . VAL A 1 72 ? -1.098 -14.166 33.498 1.00 89.69 72 VAL A CA 1
ATOM 561 C C . VAL A 1 72 ? -2.461 -13.759 32.943 1.00 89.69 72 VAL A C 1
ATOM 563 O O . VAL A 1 72 ? -2.659 -13.732 31.730 1.00 89.69 72 VAL A O 1
ATOM 566 N N . ASN A 1 73 ? -3.412 -13.456 33.823 1.00 89.25 73 ASN A N 1
ATOM 567 C CA . ASN A 1 73 ? -4.703 -12.886 33.450 1.00 89.25 73 ASN A CA 1
ATOM 568 C C . ASN A 1 73 ? -5.152 -11.859 34.501 1.00 89.25 73 ASN A C 1
ATOM 570 O O . ASN A 1 73 ? -4.592 -11.794 35.598 1.00 89.25 73 ASN A O 1
ATOM 574 N N . GLU A 1 74 ? -6.157 -11.052 34.156 1.00 92.12 74 GLU A N 1
ATOM 575 C CA . GLU A 1 74 ? -6.626 -9.958 35.014 1.00 92.12 74 GLU A CA 1
ATOM 576 C C . GLU A 1 74 ? -7.143 -10.458 36.373 1.00 92.12 74 GLU A C 1
ATOM 578 O O . GLU A 1 74 ? -6.898 -9.835 37.402 1.00 92.12 74 GLU A O 1
ATOM 583 N N . GLU A 1 75 ? -7.832 -11.599 36.403 1.00 93.06 75 GLU A N 1
ATOM 584 C CA . GLU A 1 75 ? -8.406 -12.140 37.637 1.00 93.06 75 GLU A CA 1
ATOM 585 C C . GLU A 1 75 ? -7.334 -12.632 38.618 1.00 93.06 75 GLU A C 1
ATOM 587 O O . GLU A 1 75 ? -7.435 -12.367 39.814 1.00 93.06 75 GLU A O 1
ATOM 592 N N . ARG A 1 76 ? -6.284 -13.306 38.132 1.00 93.69 76 ARG A N 1
ATOM 593 C CA . ARG A 1 76 ? -5.181 -13.805 38.969 1.00 93.69 76 ARG A CA 1
ATOM 594 C C . ARG A 1 76 ? -4.313 -12.667 39.498 1.00 93.69 76 ARG A C 1
ATOM 596 O O . ARG A 1 76 ? -3.895 -12.722 40.648 1.00 93.69 76 ARG A O 1
ATOM 603 N N . MET A 1 77 ? -4.098 -11.616 38.705 1.00 93.19 77 MET A N 1
ATOM 604 C CA . MET A 1 77 ? -3.331 -10.430 39.120 1.00 93.19 77 MET A CA 1
ATOM 605 C C . MET A 1 77 ? -3.959 -9.676 40.305 1.00 93.19 77 MET A C 1
ATOM 607 O O . MET A 1 77 ? -3.287 -8.879 40.946 1.00 93.19 77 MET A O 1
ATOM 611 N N . LYS A 1 78 ? -5.242 -9.913 40.616 1.00 92.38 78 LYS A N 1
ATOM 612 C CA . LYS A 1 78 ? -5.911 -9.309 41.783 1.00 92.38 78 LYS A CA 1
ATOM 613 C C . LYS A 1 78 ? -5.540 -9.980 43.107 1.00 92.38 78 LYS A C 1
ATOM 615 O O . LYS A 1 78 ? -5.821 -9.412 44.157 1.00 92.38 78 LYS A O 1
ATOM 620 N N . VAL A 1 79 ? -4.978 -11.191 43.070 1.00 93.88 79 VAL A N 1
ATOM 621 C CA . VAL A 1 79 ? -4.726 -12.013 44.268 1.00 93.88 79 VAL A CA 1
ATOM 622 C C . VAL A 1 79 ? -3.272 -12.449 44.431 1.00 93.88 79 VAL A C 1
ATOM 624 O O . VAL A 1 79 ? -2.905 -12.864 45.526 1.00 93.88 79 VAL A O 1
ATOM 627 N N . VAL A 1 80 ? -2.455 -12.373 43.376 1.00 94.56 80 VAL A N 1
ATOM 628 C CA . VAL A 1 80 ? -1.020 -12.686 43.418 1.00 94.56 80 VAL A CA 1
ATOM 629 C C . VAL A 1 80 ? -0.233 -11.740 42.516 1.00 94.56 80 VAL A C 1
ATOM 631 O O . VAL A 1 80 ? -0.731 -11.309 41.474 1.00 94.56 80 VAL A O 1
ATOM 634 N N . ASP A 1 81 ? 1.027 -11.505 42.873 1.00 94.38 81 ASP A N 1
ATOM 635 C CA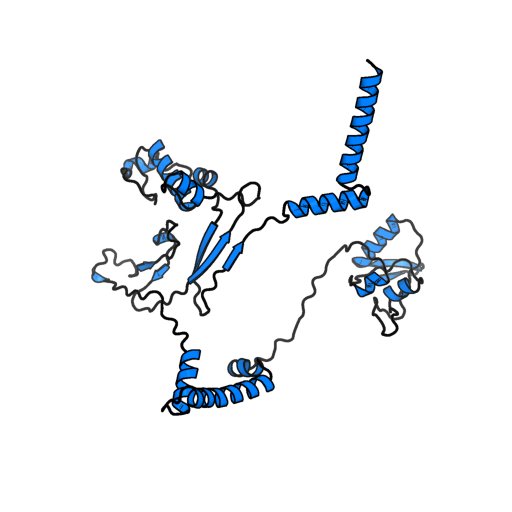 . ASP A 1 81 ? 1.972 -10.763 42.045 1.00 94.38 81 ASP A CA 1
ATOM 636 C C . ASP A 1 81 ? 2.730 -11.704 41.100 1.00 94.38 81 ASP A C 1
ATOM 638 O O . ASP A 1 81 ? 3.313 -12.709 41.517 1.00 94.38 81 ASP A O 1
ATOM 642 N N . PHE A 1 82 ? 2.747 -11.372 39.808 1.00 92.94 82 PHE A N 1
ATOM 643 C CA . PHE A 1 82 ? 3.492 -12.125 38.799 1.00 92.94 82 PHE A CA 1
ATOM 644 C C . PHE A 1 82 ? 4.881 -11.529 38.564 1.00 92.94 82 PHE A C 1
ATOM 646 O O . PHE A 1 82 ? 5.068 -10.312 38.520 1.00 92.94 82 PHE A O 1
ATOM 653 N N . SER A 1 83 ? 5.864 -12.400 38.331 1.00 89.69 83 SER A N 1
ATOM 654 C CA . SER A 1 83 ? 7.156 -11.982 37.793 1.00 89.69 83 SER A CA 1
ATOM 655 C C . SER A 1 83 ? 7.030 -11.567 36.323 1.00 89.69 83 SER A C 1
ATOM 657 O O . SER A 1 83 ? 6.026 -11.829 35.655 1.00 89.69 83 SER A O 1
ATOM 659 N N . LYS A 1 84 ? 8.079 -10.931 35.786 1.00 87.25 84 LYS A N 1
ATOM 660 C CA . LYS A 1 84 ? 8.152 -10.683 34.343 1.00 87.25 84 LYS A CA 1
ATOM 661 C C . LYS A 1 84 ? 8.114 -12.026 33.594 1.00 87.25 84 LYS A C 1
ATOM 663 O O . LYS A 1 84 ? 8.929 -12.896 33.916 1.00 87.25 84 LYS A O 1
ATOM 668 N N . PRO A 1 85 ? 7.223 -12.200 32.598 1.00 85.25 85 PRO A N 1
ATOM 669 C CA . PRO A 1 85 ? 7.176 -13.424 31.808 1.00 85.25 85 PRO A CA 1
ATOM 670 C C . PRO A 1 85 ? 8.533 -13.699 31.154 1.00 85.25 85 PRO A C 1
ATOM 672 O O . PRO A 1 85 ? 9.105 -12.820 30.513 1.00 85.25 85 PRO A O 1
ATOM 675 N N . TYR A 1 86 ? 9.050 -14.917 31.311 1.00 81.50 86 TYR A N 1
ATOM 676 C CA . TYR A 1 86 ? 10.283 -15.371 30.648 1.00 81.50 86 TYR A CA 1
ATOM 677 C C . TYR A 1 86 ? 10.005 -16.104 29.327 1.00 81.50 86 TYR A C 1
ATOM 679 O O . TYR A 1 86 ? 10.936 -16.454 28.606 1.00 81.50 86 TYR A O 1
ATOM 687 N N . THR A 1 87 ? 8.734 -16.370 29.018 1.00 80.94 87 THR A N 1
ATOM 688 C CA . THR A 1 87 ? 8.277 -16.973 27.765 1.00 80.94 87 THR A CA 1
ATOM 689 C C . THR A 1 87 ? 6.828 -16.563 27.486 1.00 80.94 87 THR A C 1
ATOM 691 O O . THR A 1 87 ? 6.097 -16.208 28.415 1.00 80.94 87 THR A O 1
ATOM 694 N N . THR A 1 88 ? 6.429 -16.591 26.217 1.00 79.88 88 THR A N 1
ATOM 695 C CA . THR A 1 88 ? 5.073 -16.297 25.742 1.00 79.88 88 THR A CA 1
ATOM 696 C C . THR A 1 88 ? 4.638 -17.420 24.812 1.00 79.88 88 THR A C 1
ATOM 698 O O . THR A 1 88 ? 5.292 -17.648 23.795 1.00 79.88 88 THR A O 1
ATOM 701 N N . ASP A 1 89 ? 3.546 -18.098 25.159 1.00 78.81 89 ASP A N 1
ATOM 702 C CA . ASP A 1 89 ? 2.936 -19.126 24.317 1.00 78.81 89 ASP A CA 1
ATOM 703 C C . ASP A 1 89 ? 1.740 -18.534 23.563 1.00 78.81 89 ASP A C 1
ATOM 705 O O . ASP A 1 89 ? 0.819 -17.984 24.176 1.00 78.81 89 ASP A O 1
ATOM 709 N N . ASP A 1 90 ? 1.730 -18.685 22.240 1.00 77.44 90 ASP A N 1
ATOM 710 C CA . ASP A 1 90 ? 0.592 -18.306 21.406 1.00 77.44 90 ASP A CA 1
ATOM 711 C C . ASP A 1 90 ? -0.472 -19.412 21.433 1.00 77.44 90 ASP A C 1
ATOM 713 O O . ASP A 1 90 ? -0.227 -20.557 21.044 1.00 77.44 90 ASP A O 1
ATOM 717 N N . MET A 1 91 ? -1.685 -19.073 21.871 1.00 74.44 91 MET A N 1
ATOM 718 C CA . MET A 1 91 ? -2.831 -19.980 21.799 1.00 74.44 91 MET A CA 1
ATOM 719 C C . MET A 1 91 ? -3.548 -19.815 20.458 1.00 74.44 91 MET A C 1
ATOM 721 O O . MET A 1 91 ? -3.989 -18.723 20.108 1.00 74.44 91 MET A O 1
ATOM 725 N N . THR A 1 92 ? -3.725 -20.918 19.731 1.00 69.25 92 THR A N 1
ATOM 726 C CA . THR A 1 92 ? -4.603 -20.981 18.556 1.00 69.25 92 THR A CA 1
ATOM 727 C C . THR A 1 92 ? -5.759 -21.939 18.818 1.00 69.25 92 THR A C 1
ATOM 729 O O . THR A 1 92 ? -5.608 -22.939 19.522 1.00 69.25 92 THR A O 1
ATOM 732 N N . PHE A 1 93 ? -6.929 -21.639 18.263 1.00 76.56 93 PHE A N 1
ATOM 733 C CA . PHE A 1 93 ? -8.094 -22.504 18.379 1.00 76.56 93 PHE A CA 1
ATOM 734 C C . PHE A 1 93 ? -8.113 -23.487 17.212 1.00 76.56 93 PHE A C 1
ATOM 736 O O . PHE A 1 93 ? -8.278 -23.099 16.056 1.00 76.56 93 PHE A O 1
ATOM 743 N N . ALA A 1 94 ? -7.988 -24.775 17.518 1.00 73.88 94 ALA A N 1
ATOM 744 C CA . ALA A 1 94 ? -8.301 -25.828 16.567 1.00 73.88 94 ALA A CA 1
ATOM 745 C C . ALA A 1 94 ? -9.807 -26.100 16.630 1.00 73.88 94 ALA A C 1
ATOM 747 O O . ALA A 1 94 ? -10.300 -26.720 17.571 1.00 73.88 94 ALA A O 1
ATOM 748 N N . ILE A 1 95 ? -10.542 -25.619 15.633 1.00 80.62 95 ILE A N 1
ATOM 749 C CA . ILE A 1 95 ? -11.925 -26.042 15.414 1.00 80.62 95 ILE A CA 1
ATOM 750 C C . ILE A 1 95 ? -11.926 -27.231 14.457 1.00 80.62 95 ILE A C 1
ATOM 752 O O . ILE A 1 95 ? -11.151 -27.266 13.496 1.00 80.62 95 ILE A O 1
ATOM 756 N N . SER A 1 96 ? -12.800 -28.208 14.701 1.00 68.69 96 SER A N 1
ATOM 757 C CA . SER A 1 96 ? -13.087 -29.234 13.700 1.00 68.69 96 SER A CA 1
ATOM 758 C C . SER A 1 96 ? -13.451 -28.538 12.395 1.00 68.69 96 SER A C 1
ATOM 760 O O . SER A 1 96 ? -14.214 -27.569 12.400 1.00 68.69 96 SER A O 1
ATOM 762 N N . LYS A 1 97 ? -12.901 -29.019 11.276 1.00 59.38 97 LYS A N 1
ATOM 763 C CA . LYS A 1 97 ? -13.319 -28.571 9.948 1.00 59.38 97 LYS A CA 1
ATOM 764 C C . LYS A 1 97 ? -14.844 -28.668 9.896 1.00 59.38 97 LYS A C 1
ATOM 766 O O . LYS A 1 97 ? -15.370 -29.775 9.986 1.00 59.38 97 LYS A O 1
ATOM 771 N N . SER A 1 98 ? -15.520 -27.519 9.814 1.00 56.00 98 SER A N 1
ATOM 772 C CA . SER A 1 98 ? -16.981 -27.473 9.735 1.00 56.00 98 SER A CA 1
ATOM 773 C C . SER A 1 98 ? -17.428 -28.388 8.602 1.00 56.00 98 SER A C 1
ATOM 775 O O . SER A 1 98 ? -16.791 -28.400 7.538 1.00 56.00 98 SER A O 1
ATOM 777 N N . GLU A 1 99 ? -18.477 -29.178 8.834 1.00 65.31 99 GLU A N 1
ATOM 778 C CA . GLU A 1 99 ? -19.080 -29.966 7.765 1.00 65.31 99 GLU A CA 1
ATOM 779 C C . GLU A 1 99 ? -19.355 -29.039 6.583 1.00 65.31 99 GLU A C 1
ATOM 781 O O . GLU A 1 99 ? -19.767 -27.887 6.755 1.00 65.31 99 GLU A O 1
ATOM 786 N N . ALA A 1 100 ? -19.045 -29.515 5.378 1.00 57.50 100 ALA A N 1
ATOM 787 C CA . ALA A 1 100 ? -19.240 -28.735 4.171 1.00 57.50 100 ALA A CA 1
ATOM 788 C C . ALA A 1 100 ? -20.742 -28.516 3.979 1.00 57.50 100 ALA A C 1
ATOM 790 O O . ALA A 1 100 ? -21.428 -29.317 3.346 1.00 57.50 100 ALA A O 1
ATOM 791 N N . VAL A 1 101 ? -21.259 -27.427 4.544 1.00 60.81 101 VAL A N 1
ATOM 792 C CA . VAL A 1 101 ? -22.603 -26.955 4.251 1.00 60.81 101 VAL A CA 1
ATOM 793 C C . VAL A 1 101 ? -22.628 -26.703 2.745 1.00 60.81 101 VAL A C 1
ATOM 795 O O . VAL A 1 101 ? -21.721 -26.028 2.238 1.00 60.81 101 VAL A O 1
ATOM 798 N N . PRO A 1 102 ? -23.607 -27.246 2.002 1.00 65.31 102 PRO A N 1
ATOM 799 C CA . PRO A 1 102 ? -23.713 -26.981 0.579 1.00 65.31 102 PRO A CA 1
ATOM 800 C C . PRO A 1 102 ? -23.630 -25.476 0.338 1.00 65.31 102 PRO A C 1
ATOM 802 O O . PRO A 1 102 ? -24.323 -24.707 1.005 1.00 65.31 102 PRO A O 1
ATOM 805 N N . THR A 1 103 ? -22.798 -25.040 -0.610 1.00 57.56 103 THR A N 1
ATOM 806 C CA . THR A 1 103 ? -22.553 -23.609 -0.864 1.00 57.56 103 THR A CA 1
ATOM 807 C C . THR A 1 103 ? -23.855 -22.835 -1.111 1.00 57.56 103 THR A C 1
ATOM 809 O O . THR A 1 103 ? -23.955 -21.662 -0.769 1.00 57.56 103 THR A O 1
ATOM 812 N N . ALA A 1 104 ? -24.885 -23.510 -1.631 1.00 56.03 104 ALA A N 1
ATOM 813 C CA . ALA A 1 104 ? -26.227 -22.960 -1.804 1.00 56.03 104 ALA A CA 1
ATOM 814 C C . ALA A 1 104 ? -26.938 -22.612 -0.478 1.00 56.03 104 ALA A C 1
ATOM 816 O O . ALA A 1 104 ? -27.647 -21.612 -0.413 1.00 56.03 104 ALA A O 1
ATOM 817 N N . MET A 1 105 ? -26.733 -23.396 0.585 1.00 62.94 105 MET A N 1
ATOM 818 C CA . MET A 1 105 ? -27.364 -23.190 1.896 1.00 62.94 105 MET A CA 1
ATOM 819 C C . MET A 1 105 ? -26.612 -22.192 2.777 1.00 62.94 105 MET A C 1
ATOM 821 O O . MET A 1 105 ? -27.195 -21.654 3.717 1.00 62.94 105 MET A O 1
ATOM 825 N N . ALA A 1 106 ? -25.351 -21.886 2.454 1.00 67.06 106 ALA A N 1
ATOM 826 C CA . ALA A 1 106 ? -24.554 -20.894 3.178 1.00 67.06 106 ALA A CA 1
ATOM 827 C C . ALA A 1 106 ? -25.254 -19.525 3.260 1.00 67.06 106 ALA A C 1
ATOM 829 O O . ALA A 1 106 ? -25.122 -18.822 4.257 1.00 67.06 106 ALA A O 1
ATOM 830 N N . PHE A 1 107 ? -26.048 -19.172 2.243 1.00 67.19 107 PHE A N 1
ATOM 831 C CA . PHE A 1 107 ? -26.827 -17.936 2.240 1.00 67.19 107 PHE A CA 1
ATOM 832 C C . PHE A 1 107 ? -27.967 -17.951 3.256 1.00 67.19 107 PHE A C 1
ATOM 834 O O . PHE A 1 107 ? -28.181 -16.939 3.908 1.00 67.19 107 PHE A O 1
ATOM 841 N N . ILE A 1 108 ? -28.665 -19.080 3.416 1.00 77.44 108 ILE A N 1
ATOM 842 C CA . ILE A 1 108 ? -29.805 -19.210 4.336 1.00 77.44 108 ILE A CA 1
ATOM 843 C C . ILE A 1 108 ? -29.324 -19.183 5.788 1.00 77.44 108 ILE A C 1
ATOM 845 O O . ILE A 1 108 ? -29.906 -18.482 6.610 1.00 77.44 108 ILE A O 1
ATOM 849 N N . TYR A 1 109 ? -28.224 -19.876 6.090 1.00 74.19 109 TYR A N 1
ATOM 850 C CA . TYR A 1 109 ? -27.658 -19.930 7.442 1.00 74.19 109 TYR A CA 1
ATOM 851 C C . TYR A 1 109 ? -26.960 -18.641 7.891 1.00 74.19 109 TYR A C 1
ATOM 853 O O . TYR A 1 109 ? -26.648 -18.504 9.070 1.00 74.19 109 TYR A O 1
ATOM 861 N N . ALA A 1 110 ? -26.713 -17.694 6.982 1.00 80.12 110 ALA A N 1
ATOM 862 C CA . ALA A 1 110 ? -26.076 -16.425 7.327 1.00 80.12 110 ALA A CA 1
ATOM 863 C C . ALA A 1 110 ? -26.964 -15.518 8.197 1.00 80.12 110 ALA A C 1
ATOM 865 O O . ALA A 1 110 ? -26.444 -14.644 8.889 1.00 80.12 110 ALA A O 1
ATOM 866 N N . PHE A 1 111 ? -28.287 -15.711 8.160 1.00 82.69 111 PHE A N 1
ATOM 867 C CA . PHE A 1 111 ? -29.246 -14.896 8.899 1.00 82.69 111 PHE A CA 1
ATOM 868 C C . PHE A 1 111 ? -30.192 -15.756 9.732 1.00 82.69 111 PHE A C 1
ATOM 870 O O . PHE A 1 111 ? -30.584 -16.850 9.328 1.00 82.69 111 PHE A O 1
ATOM 877 N N . ASP A 1 112 ? -30.588 -15.221 10.887 1.00 88.62 112 ASP A N 1
ATOM 878 C CA . ASP A 1 112 ? -31.593 -15.842 11.744 1.00 88.62 112 ASP A CA 1
ATOM 879 C C . ASP A 1 112 ? -32.945 -15.972 11.016 1.00 88.62 112 ASP A C 1
ATOM 881 O O . ASP A 1 112 ? -33.299 -15.156 10.157 1.00 88.62 112 ASP A O 1
ATOM 885 N N . SER A 1 113 ? -33.733 -16.980 11.391 1.00 88.31 113 SER A N 1
ATOM 886 C CA . SER A 1 113 ? -35.073 -17.223 10.838 1.00 88.31 113 SER A CA 1
ATOM 887 C C . SER A 1 113 ? -35.982 -15.990 10.937 1.00 88.31 113 SER A C 1
ATOM 889 O O . SER A 1 113 ? -36.771 -15.727 10.029 1.00 88.31 113 SER A O 1
ATOM 891 N N . ILE A 1 114 ? -35.838 -15.186 11.995 1.00 93.38 114 ILE A N 1
ATOM 892 C CA . ILE A 1 114 ? -36.575 -13.930 12.180 1.00 93.38 114 ILE A CA 1
ATOM 893 C C . ILE A 1 114 ? -36.256 -12.934 11.057 1.00 93.38 114 ILE A C 1
ATOM 895 O O . ILE A 1 114 ? -37.161 -12.296 10.515 1.00 93.38 114 ILE A O 1
ATOM 899 N N . VAL A 1 115 ? -34.989 -12.820 10.653 1.00 90.69 115 VAL A N 1
ATOM 900 C CA . VAL A 1 115 ? -34.557 -11.903 9.584 1.00 90.69 115 VAL A CA 1
ATOM 901 C C . VAL A 1 115 ? -35.156 -12.323 8.241 1.00 90.69 115 VAL A C 1
ATOM 903 O O . VAL A 1 115 ? -35.601 -11.471 7.467 1.00 90.69 115 VAL A O 1
ATOM 906 N N . TRP A 1 116 ? -35.245 -13.628 7.977 1.00 87.38 116 TRP A N 1
ATOM 907 C CA . TRP A 1 116 ? -35.898 -14.148 6.774 1.00 87.38 116 TRP A CA 1
ATOM 908 C C . TRP A 1 116 ? -37.387 -13.818 6.730 1.00 87.38 116 TRP A C 1
ATOM 910 O O . TRP A 1 116 ? -37.875 -13.337 5.705 1.00 87.38 116 TRP A O 1
ATOM 920 N N . ILE A 1 117 ? -38.093 -14.001 7.847 1.00 92.75 117 ILE A N 1
ATOM 921 C CA . ILE A 1 117 ? -39.513 -13.648 7.966 1.00 92.75 117 ILE A CA 1
ATOM 922 C C . ILE A 1 117 ? -39.714 -12.153 7.684 1.00 92.75 117 ILE A C 1
ATOM 924 O O . ILE A 1 117 ? -40.551 -11.784 6.857 1.00 92.75 117 ILE A O 1
ATOM 928 N N . LEU A 1 118 ? -38.904 -11.286 8.299 1.00 91.25 118 LEU A N 1
ATOM 929 C CA . LEU A 1 118 ? -38.965 -9.838 8.075 1.00 91.25 118 LEU A CA 1
ATOM 930 C C . LEU A 1 118 ? -38.647 -9.452 6.626 1.00 91.25 118 LEU A C 1
ATOM 932 O O . LEU A 1 118 ? -39.280 -8.550 6.073 1.00 91.25 118 LEU A O 1
ATOM 936 N N . THR A 1 119 ? -37.714 -10.152 5.982 1.00 86.62 119 THR A N 1
ATOM 937 C CA . THR A 1 119 ? -37.366 -9.932 4.571 1.00 86.62 119 THR A CA 1
ATOM 938 C C . THR A 1 119 ? -38.546 -10.256 3.655 1.00 86.62 119 THR A C 1
ATOM 940 O O . THR A 1 119 ? -38.890 -9.449 2.790 1.00 86.62 119 THR A O 1
ATOM 943 N N . VAL A 1 120 ? -39.221 -11.390 3.874 1.00 86.06 120 VAL A N 1
ATOM 944 C CA . VAL A 1 120 ? -40.421 -11.775 3.110 1.00 86.06 120 VAL A CA 1
ATOM 945 C C . VAL A 1 120 ? -41.552 -10.766 3.315 1.00 86.06 120 VAL A C 1
ATOM 947 O O . VAL A 1 120 ? -42.156 -10.322 2.341 1.00 86.06 120 VAL A O 1
ATOM 950 N N . ILE A 1 121 ? -41.805 -10.340 4.556 1.00 89.94 121 ILE A N 1
ATOM 951 C CA . ILE A 1 121 ? -42.820 -9.318 4.858 1.00 89.94 121 ILE A CA 1
ATOM 952 C C . ILE A 1 121 ? -42.494 -8.010 4.130 1.00 89.94 121 ILE A C 1
ATOM 954 O O . ILE A 1 121 ? -43.360 -7.424 3.481 1.00 89.94 121 ILE A O 1
ATOM 958 N N . THR A 1 122 ? -41.236 -7.576 4.174 1.00 87.50 122 THR A N 1
ATOM 959 C CA . THR A 1 122 ? -40.795 -6.342 3.514 1.00 87.50 122 THR A CA 1
ATOM 960 C C . THR A 1 122 ? -40.979 -6.418 1.996 1.00 87.50 122 THR A C 1
ATOM 962 O O . THR A 1 122 ? -41.475 -5.465 1.392 1.00 87.50 122 THR A O 1
ATOM 965 N N . LEU A 1 123 ? -40.659 -7.559 1.373 1.00 83.12 123 LEU A N 1
ATOM 966 C CA . LEU A 1 123 ? -40.883 -7.797 -0.058 1.00 83.12 123 LEU A CA 1
ATOM 967 C C . LEU A 1 123 ? -42.367 -7.763 -0.447 1.00 83.12 123 LEU A C 1
ATOM 969 O O . LEU A 1 123 ? -42.685 -7.364 -1.564 1.00 83.12 123 LEU A O 1
ATOM 973 N N . MET A 1 124 ? -43.269 -8.140 0.464 1.00 82.56 124 MET A N 1
ATOM 974 C CA . MET A 1 124 ? -44.714 -8.095 0.225 1.00 82.56 124 MET A CA 1
ATOM 975 C C . MET A 1 124 ? -45.299 -6.691 0.403 1.00 82.56 124 MET A C 1
ATOM 977 O O . MET A 1 124 ? -46.158 -6.263 -0.367 1.00 82.56 124 MET A O 1
ATOM 981 N N . VAL A 1 125 ? -44.825 -5.950 1.404 1.00 87.31 125 VAL A N 1
ATOM 982 C CA . VAL A 1 125 ? -45.365 -4.630 1.757 1.00 87.31 125 VAL A CA 1
ATOM 983 C C . VAL A 1 125 ? -44.848 -3.533 0.826 1.00 87.31 125 VAL A C 1
ATOM 985 O O . VAL A 1 125 ? -45.608 -2.638 0.457 1.00 87.31 125 VAL A O 1
ATOM 988 N N . THR A 1 126 ? -43.585 -3.591 0.400 1.00 85.25 126 THR A N 1
ATOM 989 C CA . THR A 1 126 ? -42.958 -2.516 -0.393 1.00 85.25 126 THR A CA 1
ATOM 990 C C . THR A 1 126 ? -43.655 -2.215 -1.731 1.00 85.25 126 THR A C 1
ATOM 992 O O . THR A 1 126 ? -43.897 -1.033 -1.996 1.00 85.25 126 THR A O 1
ATOM 995 N N . PRO A 1 127 ? -44.078 -3.190 -2.564 1.00 83.69 127 PRO A N 1
ATOM 996 C CA . PRO A 1 127 ? -44.779 -2.883 -3.811 1.00 83.69 127 PRO A CA 1
ATOM 997 C C . PRO A 1 127 ? -46.190 -2.337 -3.566 1.00 83.69 127 PRO A C 1
ATOM 999 O O . PRO A 1 127 ? -46.659 -1.491 -4.326 1.00 83.69 127 PRO A O 1
ATOM 1002 N N . ILE A 1 128 ? -46.857 -2.792 -2.497 1.00 84.25 128 ILE A N 1
ATOM 1003 C CA . ILE A 1 128 ? -48.178 -2.294 -2.083 1.00 84.25 128 ILE A CA 1
ATOM 1004 C C . ILE A 1 128 ? -48.056 -0.835 -1.647 1.00 84.25 128 ILE A C 1
ATOM 1006 O O . ILE A 1 128 ? -48.811 0.015 -2.114 1.00 84.25 128 ILE A O 1
ATOM 1010 N N . PHE A 1 129 ? -47.062 -0.535 -0.811 1.00 86.12 129 PHE A N 1
ATOM 1011 C CA . PHE A 1 129 ? -46.764 0.815 -0.357 1.00 86.12 129 PHE A CA 1
ATOM 1012 C C . PHE A 1 129 ? -46.480 1.757 -1.533 1.00 86.12 129 PHE A C 1
ATOM 1014 O O . PHE A 1 129 ? -47.106 2.810 -1.635 1.00 86.12 129 PHE A O 1
ATOM 1021 N N . ILE A 1 130 ? -45.617 1.352 -2.472 1.00 84.12 130 ILE A N 1
ATOM 1022 C CA . ILE A 1 130 ? -45.302 2.138 -3.677 1.00 84.12 130 ILE A CA 1
ATOM 1023 C C . ILE A 1 130 ? -46.544 2.349 -4.541 1.00 84.12 130 ILE A C 1
ATOM 1025 O O . ILE A 1 130 ? -46.778 3.458 -5.017 1.00 84.12 130 ILE A O 1
ATOM 1029 N N . LYS A 1 131 ? -47.373 1.319 -4.729 1.00 80.81 131 LYS A N 1
ATOM 1030 C CA . LYS A 1 131 ? -48.611 1.441 -5.504 1.00 80.81 131 LYS A CA 1
ATOM 1031 C C . LYS A 1 131 ? -49.592 2.427 -4.864 1.00 80.81 131 LYS A C 1
ATOM 1033 O O . LYS A 1 131 ? -50.179 3.237 -5.577 1.00 80.81 131 LYS A O 1
ATOM 1038 N N . CYS A 1 132 ? -49.747 2.386 -3.540 1.00 81.56 132 CYS A N 1
ATOM 1039 C CA . CYS A 1 132 ? -50.603 3.313 -2.798 1.00 81.56 132 CYS A CA 1
ATOM 1040 C C . CYS A 1 132 ? -50.069 4.752 -2.835 1.00 81.56 132 CYS A C 1
ATOM 1042 O O . CYS A 1 132 ? -50.840 5.682 -3.072 1.00 81.56 132 CYS A O 1
ATOM 1044 N N . LEU A 1 133 ? -48.761 4.935 -2.632 1.00 83.62 133 LEU A N 1
ATOM 1045 C CA . LEU A 1 133 ? -48.120 6.248 -2.551 1.00 83.62 133 LEU A CA 1
ATOM 1046 C C . LEU A 1 133 ? -48.015 6.926 -3.924 1.00 83.62 133 LEU A C 1
ATOM 1048 O O . LEU A 1 133 ? -48.388 8.086 -4.078 1.00 83.62 133 LEU A O 1
ATOM 1052 N N . CYS A 1 134 ? -47.555 6.190 -4.937 1.00 80.75 134 CYS A N 1
ATOM 1053 C CA . CYS A 1 134 ? -47.310 6.714 -6.282 1.00 80.75 134 CYS A CA 1
ATOM 1054 C C . CYS A 1 134 ? -48.519 6.574 -7.223 1.00 80.75 134 CYS A C 1
ATOM 1056 O O . CYS A 1 134 ? -48.431 6.987 -8.378 1.00 80.75 134 CYS A O 1
ATOM 1058 N N . LYS A 1 135 ? -49.631 5.974 -6.763 1.00 81.12 135 LYS A N 1
ATOM 1059 C CA . LYS A 1 135 ? -50.857 5.714 -7.548 1.00 81.12 135 LYS A CA 1
ATOM 1060 C C . LYS A 1 135 ? -50.565 5.127 -8.937 1.00 81.12 135 LYS A C 1
ATOM 1062 O O . LYS A 1 135 ? -51.169 5.519 -9.937 1.00 81.12 135 LYS A O 1
ATOM 1067 N N . THR A 1 136 ? -49.608 4.205 -9.010 1.00 75.19 136 THR A N 1
ATOM 1068 C CA . THR A 1 136 ? -49.168 3.634 -10.286 1.00 75.19 136 THR A CA 1
ATOM 1069 C C . THR A 1 136 ? -50.242 2.714 -10.868 1.00 75.19 136 THR A C 1
ATOM 1071 O O . THR A 1 136 ? -50.979 2.038 -10.144 1.00 75.19 136 THR A O 1
ATOM 1074 N N . LYS A 1 137 ? -50.326 2.660 -12.203 1.00 78.75 137 LYS A N 1
ATOM 1075 C CA . LYS A 1 137 ? -51.165 1.677 -12.916 1.00 78.75 137 LYS A CA 1
ATOM 1076 C C . LYS A 1 137 ? -50.490 0.308 -13.043 1.00 78.75 137 LYS A C 1
ATOM 1078 O O . LYS A 1 137 ? -51.101 -0.630 -13.549 1.00 78.75 137 LYS A O 1
ATOM 1083 N N . ASP A 1 138 ? -49.248 0.195 -12.584 1.00 77.31 138 ASP A N 1
ATOM 1084 C CA . ASP A 1 138 ? -48.467 -1.027 -12.679 1.00 77.31 138 ASP A CA 1
ATOM 1085 C C . ASP A 1 138 ? -49.039 -2.146 -11.801 1.00 77.31 138 ASP A C 1
ATOM 1087 O O . ASP A 1 138 ? -49.609 -1.941 -10.720 1.00 77.31 138 ASP A O 1
ATOM 1091 N N . THR A 1 139 ? -48.878 -3.377 -12.279 1.00 78.94 139 THR A N 1
ATOM 1092 C CA . THR A 1 139 ? -49.218 -4.571 -11.510 1.00 78.94 139 THR A CA 1
ATOM 1093 C C . THR A 1 139 ? -48.205 -4.780 -10.385 1.00 78.94 139 THR A C 1
ATOM 1095 O O . THR A 1 139 ? -47.042 -4.389 -10.482 1.00 78.94 139 THR A O 1
ATOM 1098 N N . TYR A 1 140 ? -48.641 -5.444 -9.312 1.00 78.94 140 TYR A N 1
ATOM 1099 C CA . TYR A 1 140 ? -47.784 -5.793 -8.175 1.00 78.94 140 TYR A CA 1
ATOM 1100 C C . TYR A 1 140 ? -46.491 -6.505 -8.621 1.00 78.94 140 TYR A C 1
ATOM 1102 O O . TYR A 1 140 ? -45.399 -6.140 -8.192 1.00 78.94 140 TYR A O 1
ATOM 1110 N N . ILE A 1 141 ? -46.615 -7.458 -9.554 1.00 75.62 141 ILE A N 1
ATOM 1111 C CA . ILE A 1 141 ? -45.492 -8.228 -10.106 1.00 75.62 141 ILE A CA 1
ATOM 1112 C C . ILE A 1 141 ? -44.505 -7.318 -10.851 1.00 75.62 141 ILE A C 1
ATOM 1114 O O . ILE A 1 141 ? -43.299 -7.466 -10.678 1.00 75.62 141 ILE A O 1
ATOM 1118 N N . ASN A 1 142 ? -44.982 -6.339 -11.625 1.00 77.12 142 ASN A N 1
ATOM 1119 C CA . ASN A 1 142 ? -44.100 -5.422 -12.352 1.00 77.12 142 ASN A CA 1
ATOM 1120 C C . ASN A 1 142 ? -43.304 -4.513 -11.409 1.00 77.12 142 ASN A C 1
ATOM 1122 O O . ASN A 1 142 ? -42.113 -4.300 -11.627 1.00 77.12 142 ASN A O 1
ATOM 1126 N N . ILE A 1 143 ? -43.932 -4.015 -10.340 1.00 81.75 143 ILE A N 1
ATOM 1127 C CA . ILE A 1 143 ? -43.248 -3.206 -9.321 1.00 81.75 143 ILE A CA 1
ATOM 1128 C C . ILE A 1 143 ? -42.195 -4.056 -8.601 1.00 81.75 143 ILE A C 1
ATOM 1130 O O . ILE A 1 143 ? -41.050 -3.627 -8.470 1.00 81.75 143 ILE A O 1
ATOM 1134 N N . LEU A 1 144 ? -42.549 -5.285 -8.212 1.00 82.19 144 LEU A N 1
ATOM 1135 C CA . LEU A 1 144 ? -41.632 -6.232 -7.579 1.00 82.19 144 LEU A CA 1
ATOM 1136 C C . LEU A 1 144 ? -40.423 -6.537 -8.483 1.00 82.19 144 LEU A C 1
ATOM 1138 O O . LEU A 1 144 ? -39.282 -6.400 -8.048 1.00 82.19 144 LEU A O 1
ATOM 1142 N N . ILE A 1 145 ? -40.649 -6.864 -9.762 1.00 79.25 145 ILE A N 1
ATOM 1143 C CA . ILE A 1 145 ? -39.580 -7.113 -10.745 1.00 79.25 145 ILE A CA 1
ATOM 1144 C C . ILE A 1 145 ? -38.697 -5.877 -10.929 1.00 79.25 145 ILE A C 1
ATOM 1146 O O . ILE A 1 145 ? -37.480 -6.010 -11.032 1.00 79.25 145 ILE A O 1
ATOM 1150 N N . ASN A 1 146 ? -39.271 -4.673 -10.960 1.00 78.06 146 ASN A N 1
ATOM 1151 C CA . ASN A 1 146 ? -38.501 -3.438 -11.106 1.00 78.06 146 ASN A CA 1
ATOM 1152 C C . ASN A 1 146 ? -37.645 -3.130 -9.865 1.00 78.06 146 ASN A C 1
ATOM 1154 O O . ASN A 1 146 ? -36.501 -2.703 -10.021 1.00 78.06 146 ASN A O 1
ATOM 1158 N N . LEU A 1 147 ? -38.139 -3.416 -8.656 1.00 78.62 147 LEU A N 1
ATOM 1159 C CA . LEU A 1 147 ? -37.363 -3.314 -7.414 1.00 78.62 147 LEU A CA 1
ATOM 1160 C C . LEU A 1 147 ? -36.216 -4.328 -7.382 1.00 78.62 147 LEU A C 1
ATOM 1162 O O . LEU A 1 147 ? -35.065 -3.945 -7.172 1.00 78.62 147 LEU A O 1
ATOM 1166 N N . PHE A 1 148 ? -36.496 -5.601 -7.683 1.00 75.00 148 PHE A N 1
ATOM 1167 C CA . PHE A 1 148 ? -35.455 -6.625 -7.805 1.00 75.00 148 PHE A CA 1
ATOM 1168 C C . PHE A 1 148 ? -34.438 -6.265 -8.886 1.00 75.00 148 PHE A C 1
ATOM 1170 O O . PHE A 1 148 ? -33.239 -6.425 -8.680 1.00 75.00 148 PHE A O 1
ATOM 1177 N N . ARG A 1 149 ? -34.884 -5.703 -10.015 1.00 72.12 149 ARG A N 1
ATOM 1178 C CA . ARG A 1 149 ? -33.997 -5.213 -11.073 1.00 72.12 149 ARG A CA 1
ATOM 1179 C C . ARG A 1 149 ? -33.131 -4.051 -10.594 1.00 72.12 149 ARG A C 1
ATOM 1181 O O . ARG A 1 149 ? -31.983 -4.002 -11.005 1.00 72.12 149 ARG A O 1
ATOM 1188 N N . SER A 1 150 ? -33.624 -3.153 -9.742 1.00 69.75 150 SER A N 1
ATOM 1189 C CA . SER A 1 150 ? -32.821 -2.067 -9.156 1.00 69.75 150 SER A CA 1
ATOM 1190 C C . SER A 1 150 ? -31.767 -2.579 -8.171 1.00 69.75 150 SER A C 1
ATOM 1192 O O . SER A 1 150 ? -30.672 -2.030 -8.119 1.00 69.75 150 SER A O 1
ATOM 1194 N N . ILE A 1 151 ? -32.077 -3.633 -7.411 1.00 67.19 151 ILE A N 1
ATOM 1195 C CA . ILE A 1 151 ? -31.142 -4.264 -6.466 1.00 67.19 151 ILE A CA 1
ATOM 1196 C C . ILE A 1 151 ? -30.082 -5.086 -7.219 1.00 67.19 151 ILE A C 1
ATOM 1198 O O . ILE A 1 151 ? -28.902 -5.052 -6.878 1.00 67.19 151 ILE A O 1
ATOM 1202 N N . LEU A 1 152 ? -30.492 -5.802 -8.271 1.00 62.06 152 LEU A N 1
ATOM 1203 C CA . LEU A 1 152 ? -29.622 -6.666 -9.076 1.00 62.06 152 LEU A CA 1
ATOM 1204 C C . LEU A 1 152 ? -28.859 -5.906 -10.175 1.00 62.06 152 LEU A C 1
ATOM 1206 O O . LEU A 1 152 ? -27.795 -6.357 -10.597 1.00 62.06 152 LEU A O 1
ATOM 1210 N N . LYS A 1 153 ? -29.325 -4.729 -10.615 1.00 52.78 153 LYS A N 1
ATOM 1211 C CA . LYS A 1 153 ? -28.537 -3.801 -11.444 1.00 52.78 153 LYS A CA 1
ATOM 1212 C C . LYS A 1 153 ? -27.538 -3.025 -10.576 1.00 52.78 153 LYS A C 1
ATOM 1214 O O . LYS A 1 153 ? -27.547 -1.803 -10.534 1.00 52.78 153 LYS A O 1
ATOM 1219 N N . GLN A 1 154 ? -26.552 -3.723 -10.023 1.00 52.53 154 GLN A N 1
ATOM 1220 C CA . GLN A 1 154 ? -25.187 -3.224 -10.191 1.00 52.53 154 GLN A CA 1
ATOM 1221 C C . GLN A 1 154 ? -24.700 -3.753 -11.537 1.00 52.53 154 GLN A C 1
ATOM 1223 O O . GLN A 1 154 ? -23.970 -4.740 -11.609 1.00 52.53 154 GLN A O 1
ATOM 1228 N N . ARG A 1 155 ? -25.163 -3.138 -12.633 1.00 49.88 155 ARG A N 1
ATOM 1229 C CA . ARG A 1 155 ? -24.591 -3.418 -13.949 1.00 49.88 155 ARG A CA 1
ATOM 1230 C C . ARG A 1 155 ? -23.150 -2.918 -13.879 1.00 49.88 155 ARG A C 1
ATOM 1232 O O . ARG A 1 155 ? -22.916 -1.716 -13.860 1.00 49.88 155 ARG A O 1
ATOM 1239 N N . LYS A 1 156 ? -22.200 -3.840 -13.731 1.00 54.66 156 LYS A N 1
ATOM 1240 C CA . LYS A 1 156 ? -20.775 -3.545 -13.867 1.00 54.66 156 LYS A CA 1
ATOM 1241 C C . LYS A 1 156 ? -20.533 -3.294 -15.346 1.00 54.66 156 LYS A C 1
ATOM 1243 O O . LYS A 1 156 ? -20.264 -4.225 -16.096 1.00 54.66 156 LYS A O 1
ATOM 1248 N N . GLU A 1 157 ? -20.755 -2.064 -15.775 1.00 56.28 157 GLU A N 1
ATOM 1249 C CA . GLU A 1 157 ? -20.302 -1.628 -17.087 1.00 56.28 157 GLU A CA 1
ATOM 1250 C C . GLU A 1 157 ? -18.773 -1.596 -17.032 1.00 56.28 157 GLU A C 1
ATOM 1252 O O . GLU A 1 157 ? -18.190 -1.109 -16.057 1.00 56.28 157 GLU A O 1
ATOM 1257 N N . ALA A 1 158 ? -18.118 -2.231 -18.005 1.00 55.47 158 ALA A N 1
ATOM 1258 C CA . ALA A 1 158 ? -16.672 -2.139 -18.091 1.00 55.47 158 ALA A CA 1
ATOM 1259 C C . ALA A 1 158 ? -16.324 -0.672 -18.357 1.00 55.47 158 ALA A C 1
ATOM 1261 O O . ALA A 1 158 ? -16.935 -0.040 -19.216 1.00 55.47 158 ALA A O 1
ATOM 1262 N N . LEU A 1 159 ? -15.353 -0.136 -17.616 1.00 62.72 159 LEU A N 1
ATOM 1263 C CA . LEU A 1 159 ? -14.878 1.236 -17.815 1.00 62.72 159 LEU A CA 1
ATOM 1264 C C . LEU A 1 159 ? -14.413 1.470 -19.260 1.00 62.72 159 LEU A C 1
ATOM 1266 O O . LEU A 1 159 ? -14.610 2.555 -19.794 1.00 62.72 159 LEU A O 1
ATOM 1270 N N . PHE A 1 160 ? -13.832 0.443 -19.887 1.00 69.25 160 PHE A N 1
ATOM 1271 C CA . PHE A 1 160 ? -13.339 0.477 -21.258 1.00 69.25 160 PHE A CA 1
ATOM 1272 C C . PHE A 1 160 ? -13.576 -0.871 -21.947 1.00 69.25 160 PHE A C 1
ATOM 1274 O O . PHE A 1 160 ? -13.422 -1.927 -21.330 1.00 69.25 160 PHE A O 1
ATOM 1281 N N . HIS A 1 161 ? -13.908 -0.824 -23.238 1.00 76.19 161 HIS A N 1
ATOM 1282 C CA . HIS A 1 161 ? -13.956 -1.977 -24.133 1.00 76.19 161 HIS A CA 1
ATOM 1283 C C . HIS A 1 161 ? -13.001 -1.717 -25.300 1.00 76.19 161 HIS A C 1
ATOM 1285 O O . HIS A 1 161 ? -13.241 -0.820 -26.104 1.00 76.19 161 HIS A O 1
ATOM 1291 N N . LEU A 1 162 ? -11.912 -2.481 -25.366 1.00 80.50 162 LEU A N 1
ATOM 1292 C CA . LEU A 1 162 ? -10.917 -2.404 -26.434 1.00 80.50 162 LEU A CA 1
ATOM 1293 C C . LEU A 1 162 ? -10.999 -3.674 -27.278 1.00 80.50 162 LEU A C 1
ATOM 1295 O O . LEU A 1 162 ? -11.046 -4.777 -26.732 1.00 80.50 162 LEU A O 1
ATOM 1299 N N . VAL A 1 163 ? -11.015 -3.508 -28.597 1.00 84.12 163 VAL A N 1
ATOM 1300 C CA . VAL A 1 163 ? -10.983 -4.605 -29.568 1.00 84.12 163 VAL A CA 1
ATOM 1301 C C . VAL A 1 163 ? -9.735 -4.411 -30.413 1.00 84.12 163 VAL A C 1
ATOM 1303 O O . VAL A 1 163 ? -9.576 -3.368 -31.042 1.00 84.12 163 VAL A O 1
ATOM 1306 N N . PHE A 1 164 ? -8.843 -5.397 -30.384 1.00 83.19 164 PHE A N 1
ATOM 1307 C CA . PHE A 1 164 ? -7.616 -5.399 -31.172 1.00 83.19 164 PHE A CA 1
ATOM 1308 C C . PHE A 1 164 ? -7.820 -6.297 -32.384 1.00 83.19 164 PHE A C 1
ATOM 1310 O O . PHE A 1 164 ? -8.083 -7.489 -32.222 1.00 83.19 164 PHE A O 1
ATOM 1317 N N . ASP A 1 165 ? -7.695 -5.719 -33.574 1.00 86.69 165 ASP A N 1
ATOM 1318 C CA . ASP A 1 165 ? -7.600 -6.475 -34.816 1.00 86.69 165 ASP A CA 1
ATOM 1319 C C . ASP A 1 165 ? -6.118 -6.742 -35.092 1.00 86.69 165 ASP A C 1
ATOM 1321 O O . ASP A 1 165 ? -5.332 -5.808 -35.251 1.00 86.69 165 ASP A O 1
ATOM 1325 N N . MET A 1 166 ? -5.714 -8.009 -35.029 1.00 84.81 166 MET A N 1
ATOM 1326 C CA . MET A 1 166 ? -4.335 -8.416 -35.290 1.00 84.81 166 MET A CA 1
ATOM 1327 C C . MET A 1 166 ? -4.278 -8.948 -36.715 1.00 84.81 166 MET A C 1
ATOM 1329 O O . MET A 1 166 ? -5.100 -9.788 -37.063 1.00 84.81 166 MET A O 1
ATOM 1333 N N . GLN A 1 167 ? -3.303 -8.486 -37.499 1.00 86.38 167 GLN A N 1
ATOM 1334 C CA . GLN A 1 167 ? -3.108 -8.862 -38.903 1.00 86.38 167 GLN A CA 1
ATOM 1335 C C . GLN A 1 167 ? -1.839 -9.722 -39.034 1.00 86.38 167 GLN A C 1
ATOM 1337 O O . GLN A 1 167 ? -0.750 -9.176 -39.231 1.00 86.38 167 GLN A O 1
ATOM 1342 N N . PRO A 1 168 ? -1.923 -11.059 -38.864 1.00 81.00 168 PRO A N 1
ATOM 1343 C CA . PRO A 1 168 ? -0.772 -11.957 -38.967 1.00 81.00 168 PRO A CA 1
ATOM 1344 C C . PRO A 1 168 ? -0.023 -11.841 -40.295 1.00 81.00 168 PRO A C 1
ATOM 1346 O O . PRO A 1 168 ? 1.174 -12.107 -40.349 1.00 81.00 168 PRO A O 1
ATOM 1349 N N . GLU A 1 169 ? -0.718 -11.455 -41.363 1.00 83.69 169 GLU A N 1
ATOM 1350 C CA . GLU A 1 169 ? -0.185 -11.369 -42.720 1.00 83.69 169 GLU A CA 1
ATOM 1351 C C . GLU A 1 169 ? 0.847 -10.243 -42.877 1.00 83.69 169 GLU A C 1
ATOM 1353 O O . GLU A 1 169 ? 1.695 -10.310 -43.765 1.00 83.69 169 GLU A O 1
ATOM 1358 N N . GLU A 1 170 ? 0.816 -9.236 -42.001 1.00 83.56 170 GLU A N 1
ATOM 1359 C CA . GLU A 1 170 ? 1.753 -8.107 -42.015 1.00 83.56 170 GLU A CA 1
ATOM 1360 C C . GLU A 1 170 ? 3.012 -8.350 -41.157 1.00 83.56 170 GLU A C 1
ATOM 1362 O O . GLU A 1 170 ? 3.908 -7.505 -41.088 1.00 83.56 170 GLU A O 1
ATOM 1367 N N . TYR A 1 171 ? 3.130 -9.507 -40.493 1.00 81.06 171 TYR A N 1
ATOM 1368 C CA . TYR A 1 171 ? 4.273 -9.793 -39.625 1.00 81.06 171 TYR A CA 1
ATOM 1369 C C . TYR A 1 171 ? 5.534 -10.137 -40.433 1.00 81.06 171 TYR A C 1
ATOM 1371 O O . TYR A 1 171 ? 5.649 -11.195 -41.046 1.00 81.06 171 TYR A O 1
ATOM 1379 N N . PHE A 1 172 ? 6.563 -9.294 -40.313 1.00 82.62 172 PHE A N 1
ATOM 1380 C CA . PHE A 1 172 ? 7.899 -9.532 -40.885 1.00 82.62 172 PHE A CA 1
ATOM 1381 C C . PHE A 1 172 ? 8.655 -10.722 -40.262 1.00 82.62 172 PHE A C 1
ATOM 1383 O O . PHE A 1 172 ? 9.671 -11.167 -40.797 1.00 82.62 172 PHE A O 1
ATOM 1390 N N . ARG A 1 173 ? 8.208 -11.205 -39.097 1.00 79.25 173 ARG A N 1
ATOM 1391 C CA . ARG A 1 173 ? 8.882 -12.224 -38.278 1.00 79.25 173 ARG A CA 1
ATOM 1392 C C . ARG A 1 173 ? 7.913 -13.363 -37.948 1.00 79.25 173 ARG A C 1
ATOM 1394 O O . ARG A 1 173 ? 7.329 -13.357 -36.863 1.00 79.25 173 ARG A O 1
ATOM 1401 N N . PRO A 1 174 ? 7.728 -14.330 -38.868 1.00 71.06 174 PRO A N 1
ATOM 1402 C CA . PRO A 1 174 ? 6.793 -15.443 -38.680 1.00 71.06 174 PRO A CA 1
ATOM 1403 C C . PRO A 1 174 ? 7.228 -16.420 -37.574 1.00 71.06 174 PRO A C 1
ATOM 1405 O O . PRO A 1 174 ? 6.454 -17.285 -37.182 1.00 71.06 174 PRO A O 1
ATOM 1408 N N . ASP A 1 175 ? 8.453 -16.284 -37.051 1.00 78.56 175 ASP A N 1
ATOM 1409 C CA . ASP A 1 175 ? 8.968 -17.026 -35.896 1.00 78.56 175 ASP A CA 1
ATOM 1410 C C . ASP A 1 175 ? 8.326 -16.611 -34.563 1.00 78.56 175 ASP A C 1
ATOM 1412 O O . ASP A 1 175 ? 8.484 -17.312 -33.563 1.00 78.56 175 ASP A O 1
ATOM 1416 N N . ARG A 1 176 ? 7.622 -15.473 -34.519 1.00 75.06 176 ARG A N 1
ATOM 1417 C CA . ARG A 1 176 ? 7.019 -14.945 -33.292 1.00 75.06 176 ARG A CA 1
ATOM 1418 C C . ARG A 1 176 ? 5.515 -15.172 -33.260 1.00 75.06 176 ARG A C 1
ATOM 1420 O O . ARG A 1 176 ? 4.819 -14.980 -34.252 1.00 75.06 176 ARG A O 1
ATOM 1427 N N . GLU A 1 177 ? 5.011 -15.530 -32.082 1.00 77.00 177 GLU A N 1
ATOM 1428 C CA . GLU A 1 177 ? 3.572 -15.623 -31.852 1.00 77.00 177 GLU A CA 1
ATOM 1429 C C . GLU A 1 177 ? 2.908 -14.249 -32.025 1.00 77.00 177 GLU A C 1
ATOM 1431 O O . GLU A 1 177 ? 3.374 -13.244 -31.480 1.00 77.00 177 GLU A O 1
ATOM 1436 N N . VAL A 1 178 ? 1.800 -14.217 -32.770 1.00 83.56 178 VAL A N 1
ATOM 1437 C CA . VAL A 1 178 ? 0.987 -13.011 -32.952 1.00 83.56 178 VAL A CA 1
ATOM 1438 C C . VAL A 1 178 ? 0.299 -12.669 -31.634 1.00 83.56 178 VAL A C 1
ATOM 1440 O O . VAL A 1 178 ? -0.355 -13.507 -31.007 1.00 83.56 178 VAL A O 1
ATOM 1443 N N . GLY A 1 179 ? 0.451 -11.422 -31.213 1.00 85.75 179 GLY A N 1
ATOM 1444 C CA . GLY A 1 179 ? -0.077 -10.913 -29.960 1.00 85.75 179 GLY A CA 1
ATOM 1445 C C . GLY A 1 179 ? 0.265 -9.441 -29.782 1.00 85.75 179 GLY A C 1
ATOM 1446 O O . GLY A 1 179 ? 1.130 -8.903 -30.474 1.00 85.75 179 GLY A O 1
ATOM 1447 N N . ALA A 1 180 ? -0.399 -8.799 -28.828 1.00 85.25 180 ALA A N 1
ATOM 1448 C CA . ALA A 1 180 ? -0.061 -7.452 -28.379 1.00 85.25 180 ALA A CA 1
ATOM 1449 C C . ALA A 1 180 ? 0.376 -7.492 -26.914 1.00 85.25 180 ALA A C 1
ATOM 1451 O O . ALA A 1 180 ? -0.025 -8.379 -26.165 1.00 85.25 180 ALA A O 1
ATOM 1452 N N . ILE A 1 181 ? 1.209 -6.540 -26.504 1.00 87.06 181 ILE A N 1
ATOM 1453 C CA . ILE A 1 181 ? 1.682 -6.439 -25.124 1.00 87.06 181 ILE A CA 1
ATOM 1454 C C . ILE A 1 181 ? 1.056 -5.198 -24.503 1.00 87.06 181 ILE A C 1
ATOM 1456 O O . ILE A 1 181 ? 1.182 -4.100 -25.041 1.00 87.06 181 ILE A O 1
ATOM 1460 N N . ILE A 1 182 ? 0.352 -5.380 -23.391 1.00 84.62 182 ILE A N 1
ATOM 1461 C CA . ILE A 1 182 ? -0.365 -4.313 -22.695 1.00 84.62 182 ILE A CA 1
ATOM 1462 C C . ILE A 1 182 ? 0.249 -4.138 -21.313 1.00 84.62 182 ILE A C 1
ATOM 1464 O O . ILE A 1 182 ? 0.428 -5.101 -20.577 1.00 84.62 182 ILE A O 1
ATOM 1468 N N . SER A 1 183 ? 0.521 -2.896 -20.928 1.00 85.88 183 SER A N 1
ATOM 1469 C CA . SER A 1 183 ? 0.925 -2.527 -19.571 1.00 85.88 183 SER A CA 1
ATOM 1470 C C . SER A 1 183 ? -0.029 -1.474 -19.019 1.00 85.88 183 SER A C 1
ATOM 1472 O O . SER A 1 183 ? -0.388 -0.532 -19.724 1.00 85.88 183 SER A O 1
ATOM 1474 N N . ILE A 1 184 ? -0.428 -1.612 -17.756 1.00 81.81 184 ILE A N 1
ATOM 1475 C CA . ILE A 1 184 ? -1.323 -0.668 -17.078 1.00 81.81 184 ILE A CA 1
ATOM 1476 C C . ILE A 1 184 ? -0.535 0.001 -15.961 1.00 81.81 184 ILE A C 1
ATOM 1478 O O . ILE A 1 184 ? -0.031 -0.673 -15.067 1.00 81.81 184 ILE A O 1
ATOM 1482 N N . HIS A 1 185 ? -0.437 1.324 -16.012 1.00 80.31 185 HIS A N 1
ATOM 1483 C CA . HIS A 1 185 ? 0.379 2.100 -15.087 1.00 80.31 185 HIS A CA 1
ATOM 1484 C C . HIS A 1 185 ? -0.291 3.432 -14.732 1.00 80.31 185 HIS A C 1
ATOM 1486 O O . HIS A 1 185 ? -1.304 3.825 -15.313 1.00 80.31 185 HIS A O 1
ATOM 1492 N N . SER A 1 186 ? 0.265 4.117 -13.734 1.00 80.38 186 SER A N 1
ATOM 1493 C CA . SER A 1 186 ? -0.166 5.461 -13.345 1.00 80.38 186 SER A CA 1
ATOM 1494 C C . SER A 1 186 ? 0.175 6.468 -14.452 1.00 80.38 186 SER A C 1
ATOM 1496 O O . SER A 1 186 ? 1.251 6.364 -15.038 1.00 80.38 186 SER A O 1
ATOM 1498 N N . PRO A 1 187 ? -0.644 7.511 -14.690 1.00 81.38 187 PRO A N 1
ATOM 1499 C CA . PRO A 1 187 ? -0.307 8.569 -15.650 1.00 81.38 187 PRO A CA 1
ATOM 1500 C C . PRO A 1 187 ? 0.995 9.310 -15.307 1.00 81.38 187 PRO A C 1
ATOM 1502 O O . PRO A 1 187 ? 1.579 9.964 -16.161 1.00 81.38 187 PRO A O 1
ATOM 1505 N N . ASN A 1 188 ? 1.457 9.198 -14.059 1.00 78.81 188 ASN A N 1
ATOM 1506 C CA . ASN A 1 188 ? 2.684 9.826 -13.581 1.00 78.81 188 ASN A CA 1
ATOM 1507 C C . ASN A 1 188 ? 3.885 8.874 -13.584 1.00 78.81 188 ASN A C 1
ATOM 1509 O O . ASN A 1 188 ? 4.849 9.170 -12.887 1.00 78.81 188 ASN A O 1
ATOM 1513 N N . SER A 1 189 ? 3.820 7.721 -14.260 1.00 79.75 189 SER A N 1
ATOM 1514 C CA . SER A 1 189 ? 4.932 6.768 -14.352 1.00 79.75 189 SER A CA 1
ATOM 1515 C C . SER A 1 189 ? 5.308 6.423 -15.782 1.00 79.75 189 SER A C 1
ATOM 1517 O O . SER A 1 189 ? 4.435 6.275 -16.632 1.00 79.75 189 SER A O 1
ATOM 1519 N N . LEU A 1 190 ? 6.613 6.273 -16.028 1.00 80.38 190 LEU A N 1
ATOM 1520 C CA . LEU A 1 190 ? 7.111 5.656 -17.254 1.00 80.38 190 LEU A CA 1
ATOM 1521 C C . LEU A 1 190 ? 6.942 4.144 -17.129 1.00 80.38 190 LEU A C 1
ATOM 1523 O O . LEU A 1 190 ? 7.160 3.583 -16.056 1.00 80.38 190 LEU A O 1
ATOM 1527 N N . VAL A 1 191 ? 6.546 3.499 -18.218 1.00 83.06 191 VAL A N 1
ATOM 1528 C CA . VAL A 1 191 ? 6.433 2.045 -18.298 1.00 83.06 191 VAL A CA 1
ATOM 1529 C C . VAL A 1 191 ? 7.105 1.582 -19.575 1.00 83.06 191 VAL A C 1
ATOM 1531 O O . VAL A 1 191 ? 7.018 2.262 -20.600 1.00 83.06 191 VAL A O 1
ATOM 1534 N N . ASN A 1 192 ? 7.747 0.420 -19.531 1.00 82.56 192 ASN A N 1
ATOM 1535 C CA . ASN A 1 192 ? 8.167 -0.252 -20.745 1.00 82.56 192 ASN A CA 1
ATOM 1536 C C . ASN A 1 192 ? 7.298 -1.502 -20.939 1.00 82.56 192 ASN A C 1
ATOM 1538 O O . ASN A 1 192 ? 7.518 -2.499 -20.251 1.00 82.56 192 ASN A O 1
ATOM 1542 N N . PRO A 1 193 ? 6.341 -1.497 -21.888 1.00 85.81 193 PRO A N 1
ATOM 1543 C CA . PRO A 1 193 ? 5.448 -2.632 -22.093 1.00 85.81 193 PRO A CA 1
ATOM 1544 C C . PRO A 1 193 ? 6.185 -3.944 -22.380 1.00 85.81 193 PRO A C 1
ATOM 1546 O O . PRO A 1 193 ? 5.672 -4.997 -22.035 1.00 85.81 193 PRO A O 1
ATOM 1549 N N . PHE A 1 194 ? 7.390 -3.913 -22.959 1.00 83.62 194 PHE A N 1
ATOM 1550 C CA . PHE A 1 194 ? 8.152 -5.132 -23.249 1.00 83.62 194 PHE A CA 1
ATOM 1551 C C . PHE A 1 194 ? 8.676 -5.844 -21.995 1.00 83.62 194 PHE A C 1
ATOM 1553 O O . PHE A 1 194 ? 8.883 -7.055 -22.045 1.00 83.62 194 PHE A O 1
ATOM 1560 N N . TYR A 1 195 ? 8.882 -5.115 -20.894 1.00 81.19 195 TYR A N 1
ATOM 1561 C CA . TYR A 1 195 ? 9.341 -5.674 -19.618 1.00 81.19 195 TYR A CA 1
ATOM 1562 C C . TYR A 1 195 ? 8.204 -5.792 -18.595 1.00 81.19 195 TYR A C 1
ATOM 1564 O O . TYR A 1 195 ? 8.092 -6.811 -17.920 1.00 81.19 195 TYR A O 1
ATOM 1572 N N . ASP A 1 196 ? 7.347 -4.772 -18.512 1.00 80.81 196 ASP A N 1
ATOM 1573 C CA . ASP A 1 196 ? 6.311 -4.639 -17.479 1.00 80.81 196 ASP A CA 1
ATOM 1574 C C . ASP A 1 196 ? 4.913 -5.061 -17.961 1.00 80.81 196 ASP A C 1
ATOM 1576 O O . ASP A 1 196 ? 3.944 -5.058 -17.195 1.00 80.81 196 ASP A O 1
ATOM 1580 N N . GLY A 1 197 ? 4.769 -5.356 -19.253 1.00 84.31 197 GLY A N 1
ATOM 1581 C CA . GLY A 1 197 ? 3.491 -5.677 -19.872 1.00 84.31 197 GLY A CA 1
ATOM 1582 C C . GLY A 1 197 ? 3.167 -7.168 -19.887 1.00 84.31 197 GLY A C 1
ATOM 1583 O O . GLY A 1 197 ? 4.014 -8.040 -19.709 1.00 84.31 197 GLY A O 1
ATOM 1584 N N . PHE A 1 198 ? 1.896 -7.465 -20.137 1.00 83.62 198 PHE A N 1
ATOM 1585 C CA . PHE A 1 198 ? 1.384 -8.814 -20.338 1.00 83.62 198 PHE A CA 1
ATOM 1586 C C . PHE A 1 198 ? 0.951 -9.012 -21.788 1.00 83.62 198 PHE A C 1
ATOM 1588 O O . PHE A 1 198 ? 0.446 -8.099 -22.443 1.00 83.62 198 PHE A O 1
ATOM 1595 N N . VAL A 1 199 ? 1.132 -10.231 -22.287 1.00 83.38 199 VAL A N 1
ATOM 1596 C CA . VAL A 1 199 ? 0.795 -10.587 -23.667 1.00 83.38 199 VAL A CA 1
ATOM 1597 C C . VAL A 1 199 ? -0.691 -10.934 -23.771 1.00 83.38 199 VAL A C 1
ATOM 1599 O O . VAL A 1 199 ? -1.185 -11.806 -23.055 1.00 83.38 199 VAL A O 1
ATOM 1602 N N . ILE A 1 200 ? -1.390 -10.296 -24.705 1.00 84.88 200 ILE A N 1
ATOM 1603 C CA . ILE A 1 200 ? -2.718 -10.688 -25.176 1.00 84.88 200 ILE A CA 1
ATOM 1604 C C . ILE A 1 200 ? -2.597 -11.399 -26.522 1.00 84.88 200 ILE A C 1
ATOM 1606 O O . ILE A 1 200 ? -1.890 -10.946 -27.421 1.00 84.88 200 ILE A O 1
ATOM 1610 N N . LYS A 1 201 ? -3.291 -12.527 -26.660 1.00 84.44 201 LYS A N 1
ATOM 1611 C CA . LYS A 1 201 ? -3.292 -13.357 -27.868 1.00 84.44 201 LYS A CA 1
ATOM 1612 C C . LYS A 1 201 ? -4.624 -13.226 -28.610 1.00 84.44 201 LYS A C 1
ATOM 1614 O O . LYS A 1 201 ? -5.662 -13.084 -27.956 1.00 84.44 201 LYS A O 1
ATOM 1619 N N . PRO A 1 202 ? -4.628 -13.318 -29.947 1.00 85.88 202 PRO A N 1
ATOM 1620 C CA . PRO A 1 202 ? -5.861 -13.258 -30.721 1.00 85.88 202 PRO A CA 1
ATOM 1621 C C . PRO A 1 202 ? -6.797 -14.427 -30.370 1.00 85.88 202 PRO A C 1
ATOM 1623 O O . PRO A 1 202 ? -6.366 -15.470 -29.878 1.00 85.88 202 PRO A O 1
ATOM 1626 N N . GLY A 1 203 ? -8.099 -14.239 -30.601 1.00 81.00 203 GLY A N 1
ATOM 1627 C CA . GLY A 1 203 ? -9.131 -15.261 -30.373 1.00 81.00 203 GLY A CA 1
ATOM 1628 C C . GLY A 1 203 ? -9.592 -15.438 -28.920 1.00 81.00 203 GLY A C 1
ATOM 1629 O O . GLY A 1 203 ? -10.516 -16.208 -28.673 1.00 81.00 203 GLY A O 1
ATOM 1630 N N . ASN A 1 204 ? -9.002 -14.715 -27.964 1.00 79.81 204 ASN A N 1
ATOM 1631 C CA . ASN A 1 204 ? -9.385 -14.765 -26.552 1.00 79.81 204 ASN A CA 1
ATOM 1632 C C . ASN A 1 204 ? -10.092 -13.478 -26.106 1.00 79.81 204 ASN A C 1
ATOM 1634 O O . ASN A 1 204 ? -9.743 -12.379 -26.535 1.00 79.81 204 ASN A O 1
ATOM 1638 N N . LEU A 1 205 ? -11.047 -13.612 -25.183 1.00 78.94 205 LEU A N 1
ATOM 1639 C CA . LEU A 1 205 ? -11.649 -12.481 -24.478 1.00 78.94 205 LEU A CA 1
ATOM 1640 C C . LEU A 1 205 ? -10.955 -12.290 -23.124 1.00 78.94 205 LEU A C 1
ATOM 1642 O O . LEU A 1 205 ? -11.089 -13.127 -22.230 1.00 78.94 205 LEU A O 1
ATOM 1646 N N . TYR A 1 206 ? -10.248 -11.173 -22.959 1.00 77.88 206 TYR A N 1
ATOM 1647 C CA . TYR A 1 206 ? -9.559 -10.830 -21.713 1.00 77.88 206 TYR A CA 1
ATOM 1648 C C . TYR A 1 206 ? -10.400 -9.866 -20.874 1.00 77.88 206 TYR A C 1
ATOM 1650 O O . TYR A 1 206 ? -10.723 -8.765 -21.315 1.00 77.88 206 TYR A O 1
ATOM 1658 N N . THR A 1 207 ? -10.710 -10.258 -19.637 1.00 76.44 207 THR A N 1
ATOM 1659 C CA . THR A 1 207 ? -11.361 -9.381 -18.653 1.00 76.44 207 THR A CA 1
ATOM 1660 C C . THR A 1 207 ? -10.341 -8.966 -17.601 1.00 76.44 207 THR A C 1
ATOM 1662 O O . THR A 1 207 ? -9.909 -9.788 -16.793 1.00 76.44 207 THR A O 1
ATOM 1665 N N . VAL A 1 208 ? -9.967 -7.686 -17.600 1.00 74.25 208 VAL A N 1
ATOM 1666 C CA . VAL A 1 208 ? -8.994 -7.124 -16.656 1.00 74.25 208 VAL A CA 1
ATOM 1667 C C . VAL A 1 208 ? -9.728 -6.394 -15.536 1.00 74.25 208 VAL A C 1
ATOM 1669 O O . VAL A 1 208 ? -10.477 -5.448 -15.781 1.00 74.25 208 VAL A O 1
ATOM 1672 N N . HIS A 1 209 ? -9.495 -6.812 -14.294 1.00 72.38 209 HIS A N 1
ATOM 1673 C CA . HIS A 1 209 ? -9.937 -6.079 -13.112 1.00 72.38 209 HIS A CA 1
ATOM 1674 C C . HIS A 1 209 ? -8.729 -5.465 -12.405 1.00 72.38 209 HIS A C 1
ATOM 1676 O O . HIS A 1 209 ? -7.746 -6.147 -12.107 1.00 72.38 209 HIS A O 1
ATOM 1682 N N . LEU A 1 210 ? -8.821 -4.163 -12.135 1.00 71.44 210 LEU A N 1
ATOM 1683 C CA . LEU A 1 210 ? -7.771 -3.389 -11.485 1.00 71.44 210 LEU A CA 1
ATOM 1684 C C . LEU A 1 210 ? -8.090 -3.187 -10.009 1.00 71.44 210 LEU A C 1
ATOM 1686 O O . LEU A 1 210 ? -9.200 -2.782 -9.654 1.00 71.44 210 LEU A O 1
ATOM 1690 N N . LYS A 1 211 ? -7.087 -3.415 -9.162 1.00 72.06 211 LYS A N 1
ATOM 1691 C CA . LYS A 1 211 ? -7.089 -2.997 -7.764 1.00 72.06 211 LYS A CA 1
ATOM 1692 C C . LYS A 1 211 ? -5.971 -1.987 -7.549 1.00 72.06 211 LYS A C 1
ATOM 1694 O O . LYS A 1 211 ? -4.799 -2.303 -7.744 1.00 72.06 211 LYS A O 1
ATOM 1699 N N . MET A 1 212 ? -6.346 -0.780 -7.143 1.00 72.69 212 MET A N 1
ATOM 1700 C CA . MET A 1 212 ? -5.386 0.278 -6.840 1.00 72.69 212 MET A CA 1
ATOM 1701 C C . MET A 1 212 ? -4.879 0.117 -5.408 1.00 72.69 212 MET A C 1
ATOM 1703 O O . MET A 1 212 ? -5.675 -0.014 -4.474 1.00 72.69 212 MET A O 1
ATOM 1707 N N . VAL A 1 213 ? -3.558 0.121 -5.253 1.00 79.44 213 VAL A N 1
ATOM 1708 C CA . VAL A 1 213 ? -2.873 0.117 -3.962 1.00 79.44 213 VAL A CA 1
ATOM 1709 C C . VAL A 1 213 ? -1.991 1.354 -3.887 1.00 79.44 213 VAL A C 1
ATOM 1711 O O . VAL A 1 213 ? -1.157 1.582 -4.763 1.00 79.44 213 VAL A O 1
ATOM 1714 N N . GLU A 1 214 ? -2.191 2.146 -2.842 1.00 84.12 214 GLU A N 1
ATOM 1715 C CA . GLU A 1 214 ? -1.406 3.345 -2.561 1.00 84.12 214 GLU A CA 1
ATOM 1716 C C . GLU A 1 214 ? -0.632 3.141 -1.259 1.00 84.12 214 GLU A C 1
ATOM 1718 O O . GLU A 1 214 ? -1.196 2.732 -0.246 1.00 84.12 214 GLU A O 1
ATOM 1723 N N . GLU A 1 215 ? 0.666 3.415 -1.286 1.00 84.62 215 GLU A N 1
ATOM 1724 C CA . GLU A 1 215 ? 1.551 3.321 -0.129 1.00 84.62 215 GLU A CA 1
ATOM 1725 C C . GLU A 1 215 ? 2.197 4.688 0.120 1.00 84.62 215 GLU A C 1
ATOM 1727 O O . GLU A 1 215 ? 2.859 5.243 -0.762 1.00 84.62 215 GLU A O 1
ATOM 1732 N N . LYS A 1 216 ? 1.969 5.240 1.317 1.00 88.38 216 LYS A N 1
ATOM 1733 C CA . LYS A 1 216 ? 2.479 6.544 1.757 1.00 88.38 216 LYS A CA 1
ATOM 1734 C C . LYS A 1 216 ? 3.574 6.352 2.797 1.00 88.38 216 LYS A C 1
ATOM 1736 O O . LYS A 1 216 ? 3.304 5.870 3.899 1.00 88.38 216 LYS A O 1
ATOM 1741 N N . LEU A 1 217 ? 4.790 6.735 2.427 1.00 89.00 217 LEU A N 1
ATOM 1742 C CA . LEU A 1 217 ? 6.002 6.666 3.238 1.00 89.00 217 LEU A CA 1
ATOM 1743 C C . LEU A 1 217 ? 6.320 8.027 3.871 1.00 89.00 217 LEU A C 1
ATOM 1745 O O . LEU A 1 217 ? 5.795 9.059 3.452 1.00 89.00 217 LEU A O 1
ATOM 1749 N N . LEU A 1 218 ? 7.206 8.026 4.870 1.00 88.19 218 LEU A N 1
ATOM 1750 C CA . LEU A 1 218 ? 7.630 9.237 5.571 1.00 88.19 218 LEU A CA 1
ATOM 1751 C C . LEU A 1 218 ? 9.006 9.736 5.074 1.00 88.19 218 LEU A C 1
ATOM 1753 O O . LEU A 1 218 ? 9.901 8.922 4.805 1.00 88.19 218 LEU A O 1
ATOM 1757 N N . PRO A 1 219 ? 9.204 11.058 4.929 1.00 88.94 219 PRO A N 1
ATOM 1758 C CA . PRO A 1 219 ? 10.489 11.622 4.514 1.00 88.94 219 PRO A CA 1
ATOM 1759 C C . PRO A 1 219 ? 11.533 11.526 5.639 1.00 88.94 219 PRO A C 1
ATOM 1761 O O . PRO A 1 219 ? 11.238 11.076 6.741 1.00 88.94 219 PRO A O 1
ATOM 1764 N N . SER A 1 220 ? 12.772 11.955 5.393 1.00 87.81 220 SER A N 1
ATOM 1765 C CA . SER A 1 220 ? 13.763 12.125 6.474 1.00 87.81 220 SER A CA 1
ATOM 1766 C C . SER A 1 220 ? 13.170 12.980 7.614 1.00 87.81 220 SER A C 1
ATOM 1768 O O . SER A 1 220 ? 12.518 13.984 7.309 1.00 87.81 220 SER A O 1
ATOM 1770 N N . PRO A 1 221 ? 13.330 12.610 8.904 1.00 89.38 221 PRO A N 1
ATOM 1771 C CA . PRO A 1 221 ? 14.348 11.723 9.496 1.00 89.38 221 PRO A CA 1
ATOM 1772 C C . PRO A 1 221 ? 13.951 10.245 9.660 1.00 89.38 221 PRO A C 1
ATOM 1774 O O . PRO A 1 221 ? 14.688 9.485 10.286 1.00 89.38 221 PRO A O 1
ATOM 1777 N N . TYR A 1 222 ? 12.798 9.824 9.143 1.00 86.56 222 TYR A N 1
ATOM 1778 C CA . TYR A 1 222 ? 12.312 8.452 9.313 1.00 86.56 222 TYR A CA 1
ATOM 1779 C C . TYR A 1 222 ? 13.105 7.456 8.446 1.00 86.56 222 TYR A C 1
ATOM 1781 O O . TYR A 1 222 ? 13.608 7.822 7.382 1.00 86.56 222 TYR A O 1
ATOM 1789 N N . GLU A 1 223 ? 13.188 6.185 8.869 1.00 86.81 223 GLU A N 1
ATOM 1790 C CA . GLU A 1 223 ? 13.948 5.119 8.175 1.00 86.81 223 GLU A CA 1
ATOM 1791 C C . GLU A 1 223 ? 13.577 4.960 6.696 1.00 86.81 223 GLU A C 1
ATOM 1793 O O . GLU A 1 223 ? 14.405 4.577 5.874 1.00 86.81 223 GLU A O 1
ATOM 1798 N N . THR A 1 224 ? 12.334 5.285 6.340 1.00 85.19 224 THR A N 1
ATOM 1799 C CA . THR A 1 224 ? 11.850 5.238 4.962 1.00 85.19 224 THR A CA 1
ATOM 1800 C C . THR A 1 224 ? 12.574 6.208 4.029 1.00 85.19 224 THR A C 1
ATOM 1802 O O . THR A 1 224 ? 12.574 5.946 2.829 1.00 85.19 224 THR A O 1
ATOM 1805 N N . GLN A 1 225 ? 13.180 7.292 4.539 1.00 87.06 225 GLN A N 1
ATOM 1806 C CA . GLN A 1 225 ? 14.013 8.248 3.787 1.00 87.06 225 GLN A CA 1
ATOM 1807 C C . GLN A 1 225 ? 13.469 8.558 2.380 1.00 87.06 225 GLN A C 1
ATOM 1809 O O . GLN A 1 225 ? 14.196 8.502 1.389 1.00 87.06 225 GLN A O 1
ATOM 1814 N N . CYS A 1 226 ? 12.158 8.796 2.276 1.00 89.56 226 CYS A N 1
ATOM 1815 C CA . CYS A 1 226 ? 11.521 8.949 0.976 1.00 89.56 226 CYS A CA 1
ATOM 1816 C C . CYS A 1 226 ? 11.697 10.367 0.427 1.00 89.56 226 CYS A C 1
ATOM 1818 O O . CYS A 1 226 ? 11.802 11.341 1.179 1.00 89.56 226 CYS A O 1
ATOM 1820 N N . GLN A 1 227 ? 11.664 10.476 -0.899 1.00 89.56 227 GLN A N 1
ATOM 1821 C CA . GLN A 1 227 ? 11.751 11.736 -1.626 1.00 89.56 227 GLN A CA 1
ATOM 1822 C C . GLN A 1 227 ? 10.391 12.123 -2.218 1.00 89.56 227 GLN A C 1
ATOM 1824 O O . GLN A 1 227 ? 9.702 11.314 -2.847 1.00 89.56 227 GLN A O 1
ATOM 1829 N N . ASP A 1 228 ? 9.999 13.385 -2.034 1.00 90.31 228 ASP A N 1
ATOM 1830 C CA . ASP A 1 228 ? 8.775 13.931 -2.620 1.00 90.31 228 ASP A CA 1
ATOM 1831 C C . ASP A 1 228 ? 9.052 14.526 -4.008 1.00 90.31 228 ASP A C 1
ATOM 1833 O O . ASP A 1 228 ? 9.369 15.704 -4.180 1.00 90.31 228 ASP A O 1
ATOM 1837 N N . TYR A 1 229 ? 8.906 13.685 -5.027 1.00 88.69 229 TYR A N 1
ATOM 1838 C CA . TYR A 1 229 ? 9.069 14.080 -6.423 1.00 88.69 229 TYR A CA 1
ATOM 1839 C C . TYR A 1 229 ? 8.014 15.088 -6.898 1.00 88.69 229 TYR A C 1
ATOM 1841 O O . TYR A 1 229 ? 8.301 15.919 -7.759 1.00 88.69 229 TYR A O 1
ATOM 1849 N N . LYS A 1 230 ? 6.799 15.077 -6.331 1.00 88.31 230 LYS A N 1
ATOM 1850 C CA . LYS A 1 230 ? 5.732 15.995 -6.755 1.00 88.31 230 LYS A CA 1
ATOM 1851 C C . LYS A 1 230 ? 6.039 17.429 -6.345 1.00 88.31 230 LYS A C 1
ATOM 1853 O O . LYS A 1 230 ? 5.801 18.342 -7.137 1.00 88.31 230 LYS A O 1
ATOM 1858 N N . SER A 1 231 ? 6.548 17.658 -5.133 1.00 88.62 231 SER A N 1
ATOM 1859 C CA . SER A 1 231 ? 6.972 19.006 -4.728 1.00 88.62 231 SER A CA 1
ATOM 1860 C C . SER A 1 231 ? 8.158 19.498 -5.555 1.00 88.62 231 SER A C 1
ATOM 1862 O O . SER A 1 231 ? 8.119 20.630 -6.036 1.00 88.62 231 SER A O 1
ATOM 1864 N N . GLN A 1 232 ? 9.147 18.642 -5.826 1.00 89.50 232 GLN A N 1
ATOM 1865 C CA . GLN A 1 232 ? 10.292 18.989 -6.678 1.00 89.50 232 GLN A CA 1
ATOM 1866 C C . GLN A 1 232 ? 9.873 19.353 -8.107 1.00 89.50 232 GLN A C 1
ATOM 1868 O O . GLN A 1 232 ? 10.307 20.374 -8.637 1.00 89.50 232 GLN A O 1
ATOM 1873 N N . TRP A 1 233 ? 8.979 18.573 -8.713 1.00 89.44 233 TRP A N 1
ATOM 1874 C CA . TRP A 1 233 ? 8.431 18.853 -10.041 1.00 89.44 233 TRP A CA 1
ATOM 1875 C C . TRP A 1 233 ? 7.701 20.204 -10.099 1.00 89.44 233 TRP A C 1
ATOM 1877 O O . TRP A 1 233 ? 7.881 20.976 -11.045 1.00 89.44 233 TRP A O 1
ATOM 1887 N N . ARG A 1 234 ? 6.933 20.546 -9.052 1.00 89.81 234 ARG A N 1
ATOM 1888 C CA . ARG A 1 234 ? 6.288 21.867 -8.931 1.00 89.81 234 ARG A CA 1
ATOM 1889 C C . ARG A 1 234 ? 7.314 22.995 -8.826 1.00 89.81 234 ARG A C 1
ATOM 1891 O O . ARG A 1 234 ? 7.156 24.009 -9.498 1.00 89.81 234 ARG A O 1
ATOM 1898 N N . MET A 1 235 ? 8.375 22.813 -8.037 1.00 90.44 235 MET A N 1
ATOM 1899 C CA . MET A 1 235 ? 9.464 23.794 -7.916 1.00 90.44 235 MET A CA 1
ATOM 1900 C C . MET A 1 235 ? 10.212 24.003 -9.240 1.00 90.44 235 MET A C 1
ATOM 1902 O O . MET A 1 235 ? 10.651 25.112 -9.527 1.00 90.44 235 MET A O 1
ATOM 1906 N N . ARG A 1 236 ? 10.301 22.966 -10.079 1.00 89.00 236 ARG A N 1
ATOM 1907 C CA . ARG A 1 236 ? 10.891 23.017 -11.428 1.00 89.00 236 ARG A CA 1
ATOM 1908 C C . ARG A 1 236 ? 9.945 23.578 -12.504 1.00 89.00 236 ARG A C 1
ATOM 1910 O O . ARG A 1 236 ? 10.233 23.454 -13.692 1.00 89.00 236 ARG A O 1
ATOM 1917 N N . GLY A 1 237 ? 8.808 24.168 -12.127 1.00 89.50 237 GLY A N 1
ATOM 1918 C CA . GLY A 1 237 ? 7.855 24.743 -13.083 1.00 89.50 237 GLY A CA 1
ATOM 1919 C C . GLY A 1 237 ? 7.147 23.700 -13.952 1.00 89.50 237 GLY A C 1
ATOM 1920 O O . GLY A 1 237 ? 6.788 23.991 -15.090 1.00 89.50 237 GLY A O 1
ATOM 1921 N N . GLY A 1 238 ? 6.966 22.480 -13.439 1.00 84.62 238 GLY A N 1
ATOM 1922 C CA . GLY A 1 238 ? 6.269 21.408 -14.148 1.00 84.62 238 GLY A CA 1
ATOM 1923 C C . GLY A 1 238 ? 7.157 20.558 -15.062 1.00 84.62 238 GLY A C 1
ATOM 1924 O O . GLY A 1 238 ? 6.651 19.908 -15.977 1.00 84.62 238 GLY A O 1
ATOM 1925 N N . LYS A 1 239 ? 8.476 20.555 -14.837 1.00 84.62 239 LYS A N 1
ATOM 1926 C CA . LYS A 1 239 ? 9.452 19.758 -15.597 1.00 84.62 239 LYS A CA 1
ATOM 1927 C C . LYS A 1 239 ? 10.223 18.795 -14.692 1.00 84.62 239 LYS A C 1
ATOM 1929 O O . LYS A 1 239 ? 10.485 19.102 -13.530 1.00 84.62 239 LYS A O 1
ATOM 1934 N N . GLY A 1 240 ? 10.630 17.654 -15.248 1.00 85.44 240 GLY A N 1
ATOM 1935 C CA . GLY A 1 240 ? 11.451 16.650 -14.565 1.00 85.44 240 GLY A CA 1
ATOM 1936 C C . GLY A 1 240 ? 10.663 15.448 -14.017 1.00 85.44 240 GLY A C 1
ATOM 1937 O O . GLY A 1 240 ? 9.509 15.234 -14.400 1.00 85.44 240 GLY A O 1
ATOM 1938 N N . PRO A 1 241 ? 11.282 14.641 -13.139 1.00 89.62 241 PRO A N 1
ATOM 1939 C CA . PRO A 1 241 ? 10.773 13.336 -12.740 1.00 89.62 241 PRO A CA 1
ATOM 1940 C C . PRO A 1 241 ? 9.658 13.425 -11.691 1.00 89.62 241 PRO A C 1
ATOM 1942 O O . PRO A 1 241 ? 9.740 14.199 -10.739 1.00 89.62 241 PRO A O 1
ATOM 1945 N N . LEU A 1 242 ? 8.630 12.584 -11.845 1.00 87.62 242 LEU A N 1
ATOM 1946 C CA . LEU A 1 242 ? 7.486 12.470 -10.922 1.00 87.62 242 LEU A CA 1
ATOM 1947 C C . LEU A 1 242 ? 7.540 11.223 -10.024 1.00 87.62 242 LEU A C 1
ATOM 1949 O O . LEU A 1 242 ? 6.695 11.052 -9.146 1.00 87.62 242 LEU A O 1
ATOM 1953 N N . ASN A 1 243 ? 8.520 10.353 -10.245 1.00 87.62 243 ASN A N 1
ATOM 1954 C CA . ASN A 1 243 ? 8.772 9.129 -9.492 1.00 87.62 243 ASN A CA 1
ATOM 1955 C C . ASN A 1 243 ? 10.262 8.759 -9.596 1.00 87.62 243 ASN A C 1
ATOM 1957 O O . ASN A 1 243 ? 11.046 9.434 -10.274 1.00 87.62 243 ASN A O 1
ATOM 1961 N N . GLN A 1 244 ? 10.636 7.666 -8.936 1.00 88.12 244 GLN A N 1
ATOM 1962 C CA . GLN A 1 244 ? 12.010 7.186 -8.895 1.00 88.12 244 GLN A CA 1
ATOM 1963 C C . GLN A 1 244 ? 12.489 6.665 -10.253 1.00 88.12 244 GLN A C 1
ATOM 1965 O O . G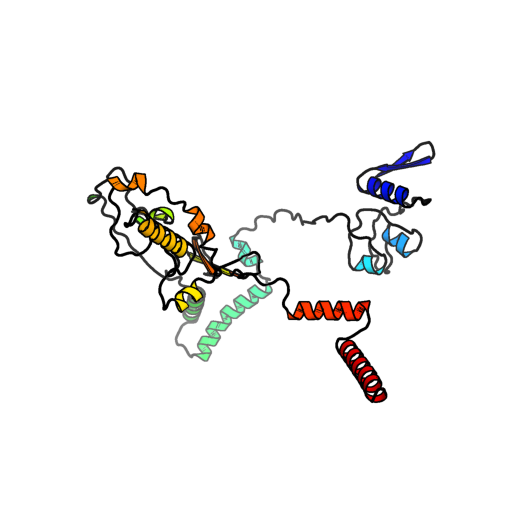LN A 1 244 ? 13.617 6.955 -10.637 1.00 88.12 244 GLN A O 1
ATOM 1970 N N . GLU A 1 245 ? 11.653 5.958 -11.011 1.00 87.12 245 GLU A N 1
ATOM 1971 C CA . GLU A 1 245 ? 12.013 5.406 -12.321 1.00 87.12 245 GLU A CA 1
ATOM 1972 C C . GLU A 1 245 ? 12.378 6.516 -13.319 1.00 87.12 245 GLU A C 1
ATOM 1974 O O . GLU A 1 245 ? 13.393 6.438 -14.008 1.00 87.12 245 GLU A O 1
ATOM 1979 N N . MET A 1 246 ? 11.605 7.603 -13.337 1.00 90.06 246 MET A N 1
ATOM 1980 C CA . MET A 1 246 ? 11.879 8.806 -14.122 1.00 90.06 246 MET A CA 1
ATOM 1981 C C . MET A 1 246 ? 13.149 9.509 -13.659 1.00 90.06 246 MET A C 1
ATOM 1983 O O . MET A 1 246 ? 13.882 10.025 -14.493 1.00 90.06 246 MET A O 1
ATOM 1987 N N . CYS A 1 247 ? 13.415 9.541 -12.351 1.00 91.56 247 CYS A N 1
ATOM 1988 C CA . CYS A 1 247 ? 14.642 10.124 -11.815 1.00 91.56 247 CYS A CA 1
ATOM 1989 C C . CYS A 1 247 ? 15.868 9.329 -12.271 1.00 91.56 247 CYS A C 1
ATOM 1991 O O . CYS A 1 247 ? 16.856 9.908 -12.717 1.00 91.56 247 CYS A O 1
ATOM 1993 N N . VAL A 1 248 ? 15.794 7.997 -12.208 1.00 91.06 248 VAL A N 1
ATOM 1994 C CA . VAL A 1 248 ? 16.873 7.118 -12.673 1.00 91.06 248 VAL A CA 1
ATOM 1995 C C . VAL A 1 248 ? 17.067 7.270 -14.181 1.00 91.06 248 VAL A C 1
ATOM 1997 O O . VAL A 1 248 ? 18.207 7.357 -14.630 1.00 91.06 248 VAL A O 1
ATOM 2000 N N . ALA A 1 249 ? 15.982 7.372 -14.953 1.00 90.88 249 ALA A N 1
ATOM 2001 C CA . ALA A 1 249 ? 16.042 7.605 -16.394 1.00 90.88 249 ALA A CA 1
ATOM 2002 C C . ALA A 1 249 ? 16.642 8.984 -16.743 1.00 90.88 249 ALA A C 1
ATOM 2004 O O . ALA A 1 249 ? 17.503 9.054 -17.615 1.00 90.88 249 ALA A O 1
ATOM 2005 N N . GLU A 1 250 ? 16.257 10.053 -16.033 1.00 92.50 250 GLU A N 1
ATOM 2006 C CA . GLU A 1 250 ? 16.844 11.400 -16.166 1.00 92.50 250 GLU A CA 1
ATOM 2007 C C . GLU A 1 250 ? 18.345 11.378 -15.823 1.00 92.50 250 GLU A C 1
ATOM 2009 O O . GLU A 1 250 ? 19.163 11.927 -16.557 1.00 92.50 250 GLU A O 1
ATOM 2014 N N . CYS A 1 251 ? 18.732 10.687 -14.746 1.00 92.31 251 CYS A N 1
ATOM 2015 C CA . CYS A 1 251 ? 20.131 10.530 -14.345 1.00 92.31 251 CYS A CA 1
ATOM 2016 C C . CYS A 1 251 ? 20.955 9.760 -15.385 1.00 92.31 251 CYS A C 1
ATOM 2018 O O . CYS A 1 251 ? 22.057 10.184 -15.737 1.00 92.31 251 CYS A O 1
ATOM 2020 N N . ALA A 1 252 ? 20.425 8.647 -15.898 1.00 90.81 252 ALA A N 1
ATOM 2021 C CA . ALA A 1 252 ? 21.075 7.856 -16.937 1.00 90.81 252 ALA A CA 1
ATOM 2022 C C . ALA A 1 252 ? 21.251 8.666 -18.231 1.00 90.81 252 ALA A C 1
ATOM 2024 O O . ALA A 1 252 ? 22.324 8.638 -18.828 1.00 90.81 252 ALA A O 1
ATOM 2025 N N . TYR A 1 253 ? 20.227 9.431 -18.623 1.00 91.62 253 TYR A N 1
ATOM 2026 C CA . TYR A 1 253 ? 20.290 10.352 -19.756 1.00 91.62 253 TYR A CA 1
ATOM 2027 C C . TYR A 1 253 ? 21.383 11.415 -19.566 1.00 91.62 253 TYR A C 1
ATOM 2029 O O . TYR A 1 253 ? 22.249 11.550 -20.429 1.00 91.62 253 TYR A O 1
ATOM 2037 N N . ASN A 1 254 ? 21.415 12.103 -18.420 1.00 92.00 254 ASN A N 1
ATOM 2038 C CA . ASN A 1 254 ? 22.422 13.136 -18.156 1.00 92.00 254 ASN A CA 1
ATOM 2039 C C . ASN A 1 254 ? 23.845 12.567 -18.201 1.00 92.00 254 ASN A C 1
ATOM 2041 O O . ASN A 1 254 ? 24.714 13.141 -18.850 1.00 92.00 254 ASN A O 1
ATOM 2045 N N . LYS A 1 255 ? 24.073 11.396 -17.595 1.00 89.88 255 LYS A N 1
ATOM 2046 C CA . LYS A 1 255 ? 25.375 10.718 -17.660 1.00 89.88 255 LYS A CA 1
ATOM 2047 C C . LYS A 1 255 ? 25.772 10.329 -19.077 1.00 89.88 255 LYS A C 1
ATOM 2049 O O . LYS A 1 255 ? 26.935 10.474 -19.441 1.00 89.88 255 LYS A O 1
ATOM 2054 N N . SER A 1 256 ? 24.815 9.850 -19.869 1.00 89.31 256 SER A N 1
ATOM 2055 C CA . SER A 1 256 ? 25.043 9.528 -21.277 1.00 89.31 256 SER A CA 1
ATOM 2056 C C . SER A 1 256 ? 25.517 10.760 -22.048 1.00 89.31 256 SER A C 1
ATOM 2058 O O . SER A 1 256 ? 26.501 10.693 -22.780 1.00 89.31 256 SER A O 1
ATOM 2060 N N . ILE A 1 257 ? 24.867 11.906 -21.846 1.00 90.69 257 ILE A N 1
ATOM 2061 C CA . ILE A 1 257 ? 25.262 13.162 -22.487 1.00 90.69 257 ILE A CA 1
ATOM 2062 C C . ILE A 1 257 ? 26.636 13.633 -21.995 1.00 90.69 257 ILE A C 1
ATOM 2064 O O . ILE A 1 257 ? 27.487 13.961 -22.818 1.00 90.69 257 ILE A O 1
ATOM 2068 N N . GLU A 1 258 ? 26.889 13.617 -20.686 1.00 89.12 258 GLU A N 1
ATOM 2069 C CA . GLU A 1 258 ? 28.161 14.057 -20.096 1.00 89.12 258 GLU A CA 1
ATOM 2070 C C . GLU A 1 258 ? 29.363 13.232 -20.575 1.00 89.12 258 GLU A C 1
ATOM 2072 O O . GLU A 1 258 ? 30.433 13.787 -20.818 1.00 89.12 258 GLU A O 1
ATOM 2077 N N . GLN A 1 259 ? 29.200 11.913 -20.707 1.00 86.50 259 GLN A N 1
ATOM 2078 C CA . GLN A 1 259 ? 30.298 11.009 -21.054 1.00 86.50 259 GLN A CA 1
ATOM 2079 C C . GLN A 1 259 ? 30.468 10.829 -22.565 1.00 86.50 259 GLN A C 1
ATOM 2081 O O . GLN A 1 259 ? 31.593 10.696 -23.042 1.00 86.50 259 GLN A O 1
ATOM 2086 N N . CYS A 1 260 ? 29.366 10.832 -23.317 1.00 86.06 260 CYS A N 1
ATOM 2087 C CA . CYS A 1 260 ? 29.346 10.372 -24.708 1.00 86.06 260 CYS A CA 1
ATOM 2088 C C . CYS A 1 260 ? 28.895 11.440 -25.702 1.00 86.06 260 CYS A C 1
ATOM 2090 O O . CYS A 1 260 ? 29.040 11.249 -26.912 1.00 86.06 260 CYS A O 1
ATOM 2092 N N . ASN A 1 261 ? 28.350 12.562 -25.214 1.00 89.25 261 ASN A N 1
ATOM 2093 C CA . ASN A 1 261 ? 27.766 13.628 -26.030 1.00 89.25 261 ASN A CA 1
ATOM 2094 C C . ASN A 1 261 ? 26.687 13.112 -27.014 1.00 89.25 261 ASN A C 1
ATOM 2096 O O . ASN A 1 261 ? 26.481 13.666 -28.094 1.00 89.25 261 ASN A O 1
ATOM 2100 N N . CYS A 1 262 ? 26.045 11.995 -26.658 1.00 90.12 262 CYS A N 1
ATOM 2101 C CA . CYS A 1 262 ? 24.949 11.336 -27.364 1.00 90.12 262 CYS A CA 1
ATOM 2102 C C . CYS A 1 262 ? 24.162 10.465 -26.372 1.00 90.12 262 CYS A C 1
ATOM 2104 O O . CYS A 1 262 ? 24.646 10.166 -25.276 1.00 90.12 262 CYS A O 1
ATOM 2106 N N . VAL A 1 263 ? 22.949 10.056 -26.746 1.00 90.31 263 VAL A N 1
ATOM 2107 C CA . VAL A 1 263 ? 22.094 9.220 -25.893 1.00 90.31 263 VAL A CA 1
ATOM 2108 C C . VAL A 1 263 ? 22.269 7.745 -26.228 1.00 90.31 263 VAL A C 1
ATOM 2110 O O . VAL A 1 263 ? 22.051 7.326 -27.365 1.00 90.31 263 VAL A O 1
ATOM 2113 N N . VAL A 1 264 ? 22.655 6.943 -25.237 1.00 87.94 264 VAL A N 1
ATOM 2114 C CA . VAL A 1 264 ? 22.790 5.492 -25.389 1.00 87.94 264 VAL A CA 1
ATOM 2115 C C . VAL A 1 264 ? 21.413 4.862 -25.668 1.00 87.94 264 VAL A C 1
ATOM 2117 O O . VAL A 1 264 ? 20.439 5.183 -24.976 1.00 87.94 264 VAL A O 1
ATOM 2120 N N . PRO A 1 265 ? 21.301 3.950 -26.657 1.00 86.56 265 PRO A N 1
ATOM 2121 C CA . PRO A 1 265 ? 20.055 3.245 -26.938 1.00 86.56 265 PRO A CA 1
ATOM 2122 C C . PRO A 1 265 ? 19.488 2.533 -25.701 1.00 86.56 265 PRO A C 1
ATOM 2124 O O . PRO A 1 265 ? 20.214 1.878 -24.957 1.00 86.56 265 PRO A O 1
ATOM 2127 N N . GLY A 1 266 ? 18.170 2.622 -25.502 1.00 81.38 266 GLY A N 1
ATOM 2128 C CA . GLY A 1 266 ? 17.463 1.962 -24.395 1.00 81.38 266 GLY A CA 1
ATOM 2129 C C . GLY A 1 266 ? 17.157 2.857 -23.191 1.00 81.38 266 GLY A C 1
ATOM 2130 O O . GLY A 1 266 ? 16.416 2.434 -22.303 1.00 81.38 266 GLY A O 1
ATOM 2131 N N . ILE A 1 267 ? 17.648 4.099 -23.168 1.00 85.94 267 ILE A N 1
ATOM 2132 C CA . ILE A 1 267 ? 17.222 5.103 -22.187 1.00 85.94 267 ILE A CA 1
ATOM 2133 C C . ILE A 1 267 ? 15.802 5.569 -22.538 1.00 85.94 267 ILE A C 1
ATOM 2135 O O . ILE A 1 267 ? 15.559 6.126 -23.602 1.00 85.94 267 ILE A O 1
ATOM 2139 N N . ILE A 1 268 ? 14.851 5.336 -21.630 1.00 82.38 268 ILE A N 1
ATOM 2140 C CA . ILE A 1 268 ? 13.414 5.616 -21.824 1.00 82.38 268 ILE A CA 1
ATOM 2141 C C . ILE A 1 268 ? 12.995 7.041 -21.410 1.00 82.38 268 ILE A C 1
ATOM 2143 O O . ILE A 1 268 ? 11.820 7.296 -21.150 1.00 82.38 268 ILE A O 1
ATOM 2147 N N . TYR A 1 269 ? 13.949 7.968 -21.301 1.00 88.44 269 TYR A N 1
ATOM 2148 C CA . TYR A 1 269 ? 13.688 9.365 -20.951 1.00 88.44 269 TYR A CA 1
ATOM 2149 C C . TYR A 1 269 ? 13.416 10.195 -22.209 1.00 88.44 269 TYR A C 1
ATOM 2151 O O . TYR A 1 269 ? 14.036 9.963 -23.240 1.00 88.44 269 TYR A O 1
ATOM 2159 N N . HIS A 1 270 ? 12.507 11.168 -22.145 1.00 86.88 270 HIS A N 1
ATOM 2160 C CA . HIS A 1 270 ? 12.253 12.044 -23.291 1.00 86.88 270 HIS A CA 1
ATOM 2161 C C . HIS A 1 270 ? 13.454 12.971 -23.522 1.00 86.88 270 HIS A C 1
ATOM 2163 O O . HIS A 1 270 ? 13.817 13.741 -22.635 1.00 86.88 270 HIS A O 1
ATOM 2169 N N . HIS A 1 271 ? 14.003 12.963 -24.737 1.00 89.31 271 HIS A N 1
ATOM 2170 C CA . HIS A 1 271 ? 15.082 13.851 -25.168 1.00 89.31 271 HIS A CA 1
ATOM 2171 C C . HIS A 1 271 ? 14.977 14.167 -26.667 1.00 89.31 271 HIS A C 1
ATOM 2173 O O . HIS A 1 271 ? 14.393 13.391 -27.420 1.00 89.31 271 HIS A O 1
ATOM 2179 N N . ASP A 1 272 ? 15.588 15.276 -27.088 1.00 90.94 272 ASP A N 1
ATOM 2180 C CA . ASP A 1 272 ? 15.724 15.656 -28.505 1.00 90.94 272 ASP A CA 1
ATOM 2181 C C . ASP A 1 272 ? 17.148 15.400 -29.041 1.00 90.94 272 ASP A C 1
ATOM 2183 O O . ASP A 1 272 ? 17.437 15.617 -30.218 1.00 90.94 272 ASP A O 1
ATOM 2187 N N . ASP A 1 273 ? 18.056 14.931 -28.179 1.00 92.62 273 ASP A N 1
ATOM 2188 C CA . ASP A 1 273 ? 19.450 14.676 -28.534 1.00 92.62 273 ASP A CA 1
ATOM 2189 C C . ASP A 1 273 ? 19.632 13.438 -29.411 1.00 92.62 273 ASP A C 1
ATOM 2191 O O . ASP A 1 273 ? 18.838 12.491 -29.399 1.00 92.62 273 ASP A O 1
ATOM 2195 N N . ARG A 1 274 ? 20.742 13.434 -30.154 1.00 91.56 274 ARG A N 1
ATOM 2196 C CA . ARG A 1 274 ? 21.109 12.348 -31.062 1.00 91.56 274 ARG A CA 1
ATOM 2197 C C . ARG A 1 274 ? 21.413 11.058 -30.291 1.00 91.56 274 ARG A C 1
ATOM 2199 O O . ARG A 1 274 ? 22.194 11.057 -29.341 1.00 91.56 274 ARG A O 1
ATOM 2206 N N . ILE A 1 275 ? 20.872 9.944 -30.781 1.00 91.25 275 ILE A N 1
ATOM 2207 C CA . ILE A 1 275 ? 21.182 8.591 -30.302 1.00 91.25 275 ILE A CA 1
ATOM 2208 C C . ILE A 1 275 ? 22.583 8.171 -30.784 1.00 91.25 275 ILE A C 1
ATOM 2210 O O . ILE A 1 275 ? 22.956 8.449 -31.926 1.00 91.25 275 ILE A O 1
ATOM 2214 N N . CYS A 1 276 ? 23.365 7.523 -29.918 1.00 87.88 276 CYS A N 1
ATOM 2215 C CA . CYS A 1 276 ? 24.714 7.054 -30.239 1.00 87.88 276 CYS A CA 1
ATOM 2216 C C . CYS A 1 276 ? 24.714 5.988 -31.353 1.00 87.88 276 CYS A C 1
ATOM 2218 O O . CYS A 1 276 ? 23.865 5.097 -31.365 1.00 87.88 276 CYS A O 1
ATOM 2220 N N . ASP A 1 277 ? 25.704 6.052 -32.250 1.00 87.31 277 ASP A N 1
ATOM 2221 C CA . ASP A 1 277 ? 25.946 5.014 -33.261 1.00 87.31 277 ASP A CA 1
ATOM 2222 C C . ASP A 1 277 ? 26.626 3.781 -32.629 1.00 87.31 277 ASP A C 1
ATOM 2224 O O . ASP A 1 277 ? 27.345 3.905 -31.633 1.00 87.31 277 ASP A O 1
ATOM 2228 N N . ASN A 1 278 ? 26.455 2.602 -33.243 1.00 78.69 278 ASN A N 1
ATOM 2229 C CA . ASN A 1 278 ? 26.964 1.322 -32.725 1.00 78.69 278 ASN A CA 1
ATOM 2230 C C . ASN A 1 278 ? 28.481 1.309 -32.466 1.00 78.69 278 ASN A C 1
ATOM 2232 O O . ASN A 1 278 ? 28.916 0.708 -31.491 1.00 78.69 278 ASN A O 1
ATOM 2236 N N . ASP A 1 279 ? 29.276 2.014 -33.274 1.00 73.31 279 ASP A N 1
ATOM 2237 C CA . ASP A 1 279 ? 30.742 2.029 -33.150 1.00 73.31 279 ASP A CA 1
ATOM 2238 C C . ASP A 1 279 ? 31.235 2.721 -31.867 1.00 73.31 279 ASP A C 1
ATOM 2240 O O . ASP A 1 279 ? 32.362 2.504 -31.434 1.00 73.31 279 ASP A O 1
ATOM 2244 N N . LYS A 1 280 ? 30.391 3.558 -31.249 1.00 67.31 280 LYS A N 1
ATOM 2245 C CA . LYS A 1 280 ? 30.698 4.260 -29.997 1.00 67.31 280 LYS A CA 1
ATOM 2246 C C . LYS A 1 280 ? 30.129 3.566 -28.764 1.00 67.31 280 LYS A C 1
ATOM 2248 O O . LYS A 1 280 ? 30.381 4.042 -27.663 1.00 67.31 280 LYS A O 1
ATOM 2253 N N . LEU A 1 281 ? 29.350 2.488 -28.910 1.00 73.19 281 LEU A N 1
ATOM 2254 C CA . LEU A 1 281 ? 28.698 1.860 -27.759 1.00 73.19 281 LEU A CA 1
ATOM 2255 C C . LEU A 1 281 ? 29.720 1.245 -26.797 1.00 73.19 281 LEU A C 1
ATOM 2257 O O . LEU A 1 281 ? 29.628 1.496 -25.601 1.00 73.19 281 LEU A O 1
ATOM 2261 N N . ASP A 1 282 ? 30.719 0.516 -27.293 1.00 69.31 282 ASP A N 1
ATOM 2262 C CA . ASP A 1 282 ? 31.632 -0.254 -26.434 1.00 69.31 282 ASP A CA 1
ATOM 2263 C C . ASP A 1 282 ? 32.520 0.624 -25.527 1.00 69.31 282 ASP A C 1
ATOM 2265 O O . ASP A 1 282 ? 32.837 0.227 -24.408 1.00 69.31 282 ASP A O 1
ATOM 2269 N N . GLU A 1 283 ? 32.864 1.847 -25.945 1.00 69.19 283 GLU A N 1
ATOM 2270 C CA . GLU A 1 283 ? 33.626 2.797 -25.113 1.00 69.19 283 GLU A CA 1
ATOM 2271 C C . GLU A 1 283 ? 32.749 3.519 -24.073 1.00 69.19 283 GLU A C 1
ATOM 2273 O O . GLU A 1 283 ? 33.237 3.955 -23.030 1.00 69.19 283 GLU A O 1
ATOM 2278 N N . CYS A 1 284 ? 31.445 3.623 -24.336 1.00 71.81 284 CYS A N 1
ATOM 2279 C CA . CYS A 1 284 ? 30.510 4.470 -23.594 1.00 71.81 284 CYS A CA 1
ATOM 2280 C C . CYS A 1 284 ? 29.518 3.711 -22.703 1.00 71.81 284 CYS A C 1
ATOM 2282 O O . CYS A 1 284 ? 28.849 4.307 -21.858 1.00 71.81 284 CYS A O 1
ATOM 2284 N N . PHE A 1 285 ? 29.413 2.391 -22.853 1.00 69.00 285 PHE A N 1
ATOM 2285 C CA . PHE A 1 285 ? 28.411 1.571 -22.166 1.00 69.00 285 PHE A CA 1
ATOM 2286 C C . PHE A 1 285 ? 28.751 1.246 -20.697 1.00 69.00 285 PHE A C 1
ATOM 2288 O O . PHE A 1 285 ? 28.050 0.481 -20.037 1.00 69.00 285 PHE A O 1
ATOM 2295 N N . HIS A 1 286 ? 29.813 1.832 -20.140 1.00 68.12 286 HIS A N 1
ATOM 2296 C CA . HIS A 1 286 ? 30.299 1.526 -18.792 1.00 68.12 286 HIS A CA 1
ATOM 2297 C C . HIS A 1 286 ? 29.838 2.510 -17.704 1.00 68.12 286 HIS A C 1
ATOM 2299 O O . HIS A 1 286 ? 30.533 2.690 -16.702 1.00 68.12 286 HIS A O 1
ATOM 2305 N N . PHE A 1 287 ? 28.665 3.140 -17.829 1.00 71.56 287 PHE A N 1
ATOM 2306 C CA . PHE A 1 287 ? 28.150 3.958 -16.728 1.00 71.56 287 PHE A CA 1
ATOM 2307 C C . PHE A 1 287 ? 27.391 3.111 -15.699 1.00 71.56 287 PHE A C 1
ATOM 2309 O O . PHE A 1 287 ? 26.437 2.390 -15.989 1.00 71.56 287 PHE A O 1
ATOM 2316 N N . ASN A 1 288 ? 27.836 3.197 -14.446 1.00 79.81 288 ASN A N 1
ATOM 2317 C CA . ASN A 1 288 ? 27.284 2.418 -13.350 1.00 79.81 288 ASN A CA 1
ATOM 2318 C C . ASN A 1 288 ? 25.911 2.965 -12.919 1.00 79.81 288 ASN A C 1
ATOM 2320 O O . ASN A 1 288 ? 25.820 3.974 -12.212 1.00 79.81 288 ASN A O 1
ATOM 2324 N N . LEU A 1 289 ? 24.841 2.266 -13.311 1.00 82.56 289 LEU A N 1
ATOM 2325 C CA . LEU A 1 289 ? 23.455 2.632 -12.996 1.00 82.56 289 LEU A CA 1
ATOM 2326 C C . LEU A 1 289 ? 23.172 2.653 -11.482 1.00 82.56 289 LEU A C 1
ATOM 2328 O O . LEU A 1 289 ? 22.272 3.360 -11.030 1.00 82.56 289 LEU A O 1
ATOM 2332 N N . SER A 1 290 ? 23.972 1.943 -10.674 1.00 86.00 290 SER A N 1
ATOM 2333 C CA . SER A 1 290 ? 23.827 1.943 -9.211 1.00 86.00 290 SER A CA 1
ATOM 2334 C C . SER A 1 290 ? 24.045 3.321 -8.581 1.00 86.00 290 SER A C 1
ATOM 2336 O O . SER A 1 290 ? 23.472 3.605 -7.533 1.00 86.00 290 SER A O 1
ATOM 2338 N N . GLU A 1 291 ? 24.813 4.211 -9.216 1.00 89.06 291 GLU A N 1
ATOM 2339 C CA . GLU A 1 291 ? 24.968 5.586 -8.732 1.00 89.06 291 GLU A CA 1
ATOM 2340 C C . GLU A 1 291 ? 23.676 6.390 -8.886 1.00 89.06 291 GLU A C 1
ATOM 2342 O O . GLU A 1 291 ? 23.311 7.133 -7.978 1.00 89.06 291 GLU A O 1
ATOM 2347 N N . CYS A 1 292 ? 22.931 6.183 -9.975 1.00 89.81 292 CYS A N 1
ATOM 2348 C CA . CYS A 1 292 ? 21.634 6.830 -10.159 1.00 89.81 292 CYS A CA 1
ATOM 2349 C C . CYS A 1 292 ? 20.620 6.365 -9.108 1.00 89.81 292 CYS A C 1
ATOM 2351 O O . CYS A 1 292 ? 19.879 7.186 -8.578 1.00 89.81 292 CYS A O 1
ATOM 2353 N N . TYR A 1 293 ? 20.647 5.089 -8.716 1.00 89.12 293 TYR A N 1
ATOM 2354 C CA . TYR A 1 293 ? 19.813 4.587 -7.617 1.00 89.12 293 TYR A CA 1
ATOM 2355 C C . TYR A 1 293 ? 20.209 5.125 -6.233 1.00 89.12 293 TYR A C 1
ATOM 2357 O O . TYR A 1 293 ? 19.367 5.168 -5.343 1.00 89.12 293 TYR A O 1
ATOM 2365 N N . LYS A 1 294 ? 21.461 5.563 -6.033 1.00 87.88 294 LYS A N 1
ATOM 2366 C CA . LYS A 1 294 ? 21.870 6.245 -4.789 1.00 87.88 294 LYS A CA 1
ATOM 2367 C C . LYS A 1 294 ? 21.340 7.677 -4.718 1.00 87.88 294 LYS A C 1
ATOM 2369 O O . LYS A 1 294 ? 21.032 8.152 -3.630 1.00 87.88 294 LYS A O 1
ATOM 2374 N N . ILE A 1 295 ? 21.257 8.356 -5.862 1.00 88.81 295 ILE A N 1
ATOM 2375 C CA . ILE A 1 295 ? 20.740 9.728 -5.965 1.00 88.81 295 ILE A CA 1
ATOM 2376 C C . ILE A 1 295 ? 19.209 9.725 -5.894 1.00 88.81 295 ILE A C 1
ATOM 2378 O O . ILE A 1 295 ? 18.612 10.544 -5.201 1.00 88.81 295 ILE A O 1
ATOM 2382 N N . CYS A 1 296 ? 18.574 8.797 -6.608 1.00 90.88 296 CYS A N 1
ATOM 2383 C CA . CYS A 1 296 ? 17.128 8.689 -6.717 1.00 90.88 296 CYS A CA 1
ATOM 2384 C C . CYS A 1 296 ? 16.567 7.796 -5.610 1.00 90.88 296 CYS A C 1
ATOM 2386 O O . CYS A 1 296 ? 16.506 6.571 -5.748 1.00 90.88 296 CYS A O 1
ATOM 2388 N N . GLN A 1 297 ? 16.143 8.425 -4.515 1.00 88.56 297 GLN A N 1
ATOM 2389 C CA . GLN A 1 297 ? 15.511 7.738 -3.392 1.00 88.56 297 GLN A CA 1
ATOM 2390 C C . GLN A 1 297 ? 14.115 7.219 -3.757 1.00 88.56 297 GLN A C 1
ATOM 2392 O O . GLN A 1 297 ? 13.511 7.593 -4.761 1.00 88.56 297 GLN A O 1
ATOM 2397 N N . GLN 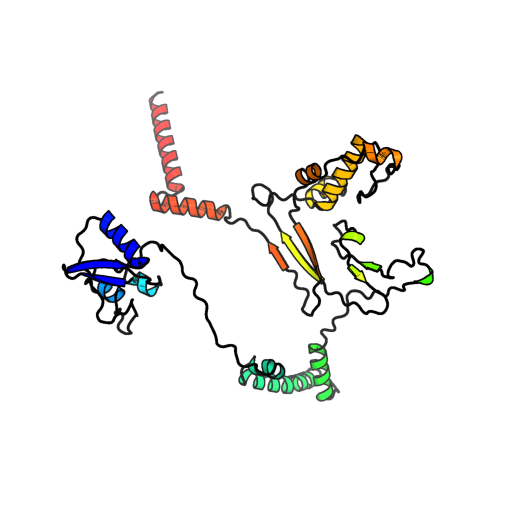A 1 298 ? 13.570 6.336 -2.922 1.00 88.56 298 GLN A N 1
ATOM 2398 C CA . GLN A 1 298 ? 12.209 5.855 -3.130 1.00 88.56 298 GLN A CA 1
ATOM 2399 C C . GLN A 1 298 ? 11.183 6.993 -2.972 1.00 88.56 298 GLN A C 1
ATOM 2401 O O . GLN A 1 298 ? 11.349 7.855 -2.104 1.00 88.56 298 GLN A O 1
ATOM 2406 N N . PRO A 1 299 ? 10.102 7.008 -3.769 1.00 88.69 299 PRO A N 1
ATOM 2407 C CA . PRO A 1 299 ? 9.112 8.072 -3.700 1.00 88.69 299 PRO A CA 1
ATOM 2408 C C . PRO A 1 299 ? 8.268 7.946 -2.426 1.00 88.69 299 PRO A C 1
ATOM 2410 O O . PRO A 1 299 ? 7.978 6.834 -1.977 1.00 88.69 299 PRO A O 1
ATOM 2413 N N . CYS A 1 300 ? 7.837 9.080 -1.866 1.00 86.75 300 CYS A N 1
ATOM 2414 C CA . CYS A 1 300 ? 6.958 9.092 -0.689 1.00 86.75 300 CYS A CA 1
ATOM 2415 C C . CYS A 1 300 ? 5.544 8.575 -0.969 1.00 86.75 300 CYS A C 1
ATOM 2417 O O . CYS A 1 300 ? 4.886 8.076 -0.063 1.00 86.75 300 CYS A O 1
ATOM 2419 N N . GLU A 1 301 ? 5.085 8.664 -2.215 1.00 83.81 301 GLU A N 1
ATOM 2420 C CA . GLU A 1 301 ? 3.802 8.120 -2.650 1.00 83.81 301 GLU A CA 1
ATOM 2421 C C . GLU A 1 301 ? 4.042 7.081 -3.746 1.00 83.81 301 GLU A C 1
ATOM 2423 O O . GLU A 1 301 ? 4.457 7.416 -4.859 1.00 83.81 301 GLU A O 1
ATOM 2428 N N . LYS A 1 302 ? 3.774 5.811 -3.435 1.00 78.44 302 LYS A N 1
ATOM 2429 C CA . LYS A 1 302 ? 3.863 4.699 -4.384 1.00 78.44 302 LYS A CA 1
ATOM 2430 C C . LYS A 1 302 ? 2.463 4.278 -4.803 1.00 78.44 302 LYS A C 1
ATOM 2432 O O . LYS A 1 302 ? 1.702 3.739 -4.003 1.00 78.44 302 LYS A O 1
ATOM 2437 N N . ASN A 1 303 ? 2.152 4.473 -6.081 1.00 68.94 303 ASN A N 1
ATOM 2438 C CA . ASN A 1 303 ? 0.915 3.988 -6.686 1.00 68.94 303 ASN A CA 1
ATOM 2439 C C . ASN A 1 303 ? 1.198 2.703 -7.456 1.00 68.94 303 ASN A C 1
ATOM 2441 O O . ASN A 1 303 ? 1.934 2.723 -8.440 1.00 68.94 303 ASN A O 1
ATOM 2445 N N . LYS A 1 304 ? 0.596 1.594 -7.026 1.00 64.81 304 LYS A N 1
ATOM 2446 C CA . LYS A 1 304 ? 0.703 0.297 -7.695 1.00 64.81 304 LYS A CA 1
ATOM 2447 C C . LYS A 1 304 ? -0.678 -0.148 -8.158 1.00 64.81 304 LYS A C 1
ATOM 2449 O O . LYS A 1 304 ? -1.644 -0.119 -7.397 1.00 64.81 304 LYS A O 1
ATOM 2454 N N . ALA A 1 305 ? -0.769 -0.585 -9.408 1.00 56.44 305 ALA A N 1
ATOM 2455 C CA . ALA A 1 305 ? -1.944 -1.277 -9.912 1.00 56.44 305 ALA A CA 1
ATOM 2456 C C . ALA A 1 305 ? -1.688 -2.784 -9.809 1.00 56.44 305 ALA A C 1
ATOM 2458 O O . ALA A 1 305 ? -0.756 -3.300 -10.418 1.00 56.44 305 ALA A O 1
ATOM 2459 N N . VAL A 1 306 ? -2.497 -3.492 -9.022 1.00 55.72 306 VAL A N 1
ATOM 2460 C CA . VAL A 1 306 ? -2.452 -4.956 -8.948 1.00 55.72 306 VAL A CA 1
ATOM 2461 C C . VAL A 1 306 ? -3.580 -5.504 -9.812 1.00 55.72 306 VAL A C 1
ATOM 2463 O O . VAL A 1 306 ? -4.755 -5.200 -9.586 1.00 55.72 306 VAL A O 1
ATOM 2466 N N . MET A 1 307 ? -3.225 -6.310 -10.809 1.00 57.47 307 MET A N 1
ATOM 2467 C CA . MET A 1 307 ? -4.193 -7.032 -11.628 1.00 57.47 307 MET A CA 1
ATOM 2468 C C . MET A 1 307 ? -4.646 -8.282 -10.874 1.00 57.47 307 MET A C 1
ATOM 2470 O O . MET A 1 307 ? -3.842 -9.162 -10.577 1.00 57.47 307 MET A O 1
ATOM 2474 N N . LEU A 1 308 ? -5.938 -8.363 -10.559 1.00 51.12 308 LEU A N 1
ATOM 2475 C CA . LEU A 1 308 ? -6.530 -9.533 -9.916 1.00 51.12 308 LEU A CA 1
ATOM 2476 C C . LEU A 1 308 ? -7.569 -10.136 -10.852 1.00 51.12 308 LEU A C 1
ATOM 2478 O O . LEU A 1 308 ? -8.523 -9.473 -11.251 1.00 51.12 308 LEU A O 1
ATOM 2482 N N . VAL A 1 309 ? -7.420 -11.415 -11.180 1.00 47.41 309 VAL A N 1
ATOM 2483 C CA . VAL A 1 309 ? -8.469 -12.168 -11.868 1.00 47.41 309 VAL A CA 1
ATOM 2484 C C . VAL A 1 309 ? -9.417 -12.691 -10.785 1.00 47.41 309 VAL A C 1
ATOM 2486 O O . VAL A 1 309 ? -9.066 -13.647 -10.112 1.00 47.41 309 VAL A O 1
ATOM 2489 N N . PHE A 1 310 ? -10.530 -11.972 -10.544 1.00 43.16 310 PHE A N 1
ATOM 2490 C CA . PHE A 1 310 ? -11.840 -12.350 -9.947 1.00 43.16 310 PHE A CA 1
ATOM 2491 C C . PHE A 1 310 ? -12.505 -11.215 -9.125 1.00 43.16 310 PHE A C 1
ATOM 2493 O O . PHE A 1 310 ? -11.883 -10.252 -8.687 1.00 43.16 310 PHE A O 1
ATOM 2500 N N . LEU A 1 311 ? -13.833 -11.339 -8.970 1.00 40.00 311 LEU A N 1
ATOM 2501 C CA . LEU A 1 311 ? -14.829 -10.316 -8.621 1.00 40.00 311 LEU A CA 1
ATOM 2502 C C . LEU A 1 311 ? -14.814 -9.827 -7.157 1.00 40.00 311 LEU A C 1
ATOM 2504 O O . LEU A 1 311 ? -15.361 -10.491 -6.279 1.00 40.00 311 LEU A O 1
ATOM 2508 N N . LYS A 1 312 ? -14.434 -8.567 -6.920 1.00 40.69 312 LYS A N 1
ATOM 2509 C CA . LYS A 1 312 ? -15.117 -7.688 -5.946 1.00 40.69 312 LYS A CA 1
ATOM 2510 C C . LYS A 1 312 ? -14.755 -6.222 -6.196 1.00 40.69 312 LYS A C 1
ATOM 2512 O O . LYS A 1 312 ? -13.913 -5.938 -7.035 1.00 40.69 312 LYS A O 1
ATOM 2517 N N . ARG A 1 313 ? -15.520 -5.315 -5.581 1.00 51.78 313 ARG A N 1
ATOM 2518 C CA . ARG A 1 313 ? -15.531 -3.858 -5.816 1.00 51.78 313 ARG A CA 1
ATOM 2519 C C . ARG A 1 313 ? -14.114 -3.247 -5.844 1.00 51.78 313 ARG A C 1
ATOM 2521 O O . ARG A 1 313 ? -13.243 -3.769 -5.152 1.00 51.78 313 ARG A O 1
ATOM 2528 N N . PRO A 1 314 ? -13.892 -2.143 -6.585 1.00 53.19 314 PRO A N 1
ATOM 2529 C CA . PRO A 1 314 ? -12.658 -1.375 -6.475 1.00 53.19 314 PRO A CA 1
ATOM 2530 C C . PRO A 1 314 ? -12.621 -0.705 -5.097 1.00 53.19 314 PRO A C 1
ATOM 2532 O O . PRO A 1 314 ? -13.161 0.377 -4.895 1.00 53.19 314 PRO A O 1
ATOM 2535 N N . GLU A 1 315 ? -12.033 -1.387 -4.124 1.00 58.97 315 GLU A N 1
ATOM 2536 C CA . GLU A 1 315 ? -11.591 -0.776 -2.878 1.00 58.97 315 GLU A CA 1
ATOM 2537 C C . GLU A 1 315 ? -10.130 -0.379 -3.079 1.00 58.97 315 GLU A C 1
ATOM 2539 O O . GLU A 1 315 ? -9.282 -1.229 -3.370 1.00 58.97 315 GLU A O 1
ATOM 2544 N N . ILE A 1 316 ? -9.852 0.922 -2.984 1.00 61.41 316 ILE A N 1
ATOM 2545 C CA . ILE A 1 316 ? -8.479 1.418 -2.934 1.00 61.41 316 ILE A CA 1
ATOM 2546 C C . ILE A 1 316 ? -7.948 1.056 -1.553 1.00 61.41 316 ILE A C 1
ATOM 2548 O O . ILE A 1 316 ? -8.516 1.477 -0.544 1.00 61.41 316 ILE A O 1
ATOM 2552 N N . ILE A 1 317 ? -6.879 0.265 -1.504 1.00 69.19 317 ILE A N 1
ATOM 2553 C CA . ILE A 1 317 ? -6.194 -0.008 -0.241 1.00 69.19 317 ILE A CA 1
ATOM 2554 C C . ILE A 1 317 ? -5.077 1.012 -0.093 1.00 69.19 317 ILE A C 1
ATOM 2556 O O . ILE A 1 317 ? -4.167 1.056 -0.919 1.00 69.19 317 ILE A O 1
ATOM 2560 N N . ILE A 1 318 ? -5.170 1.821 0.960 1.00 77.44 318 ILE A N 1
ATOM 2561 C CA . ILE A 1 318 ? -4.170 2.826 1.304 1.00 77.44 318 ILE A CA 1
ATOM 2562 C C . ILE A 1 318 ? -3.391 2.322 2.518 1.00 77.44 318 ILE A C 1
ATOM 2564 O O . ILE A 1 318 ? -3.944 2.209 3.612 1.00 77.44 318 ILE A O 1
ATOM 2568 N N . TYR A 1 319 ? -2.107 2.042 2.329 1.00 80.00 319 TYR A N 1
ATOM 2569 C CA . TYR A 1 319 ? -1.159 1.790 3.408 1.00 80.00 319 TYR A CA 1
ATOM 2570 C C . TYR A 1 319 ? -0.480 3.113 3.758 1.00 80.00 319 TYR A C 1
ATOM 2572 O O . TYR A 1 319 ? 0.280 3.658 2.963 1.00 80.00 319 TYR A O 1
ATOM 2580 N N . SER A 1 320 ? -0.787 3.669 4.930 1.00 83.19 320 SER A N 1
ATOM 2581 C CA . SER A 1 320 ? -0.207 4.935 5.384 1.00 83.19 320 SER A CA 1
ATOM 2582 C C . SER A 1 320 ? 0.693 4.688 6.580 1.00 83.19 320 SER A C 1
ATOM 2584 O O . SER A 1 320 ? 0.208 4.305 7.644 1.00 83.19 320 SER A O 1
ATOM 2586 N N . HIS A 1 321 ? 1.984 4.969 6.426 1.00 81.38 321 HIS A N 1
ATOM 2587 C CA . HIS A 1 321 ? 2.899 5.015 7.558 1.00 81.38 321 HIS A CA 1
ATOM 2588 C C . HIS A 1 321 ? 2.618 6.276 8.375 1.00 81.38 321 HIS A C 1
ATOM 2590 O O . HIS A 1 321 ? 2.446 7.364 7.822 1.00 81.38 321 HIS A O 1
ATOM 2596 N N . ARG A 1 322 ? 2.532 6.120 9.695 1.00 78.00 322 ARG A N 1
ATOM 2597 C CA . ARG A 1 322 ? 2.396 7.218 10.655 1.00 78.00 322 ARG A CA 1
ATOM 2598 C C . ARG A 1 322 ? 3.553 7.141 11.645 1.00 78.00 322 ARG A C 1
ATOM 2600 O O . ARG A 1 322 ? 4.011 6.029 11.918 1.00 78.00 322 ARG A O 1
ATOM 2607 N N . PRO A 1 323 ? 4.046 8.283 12.150 1.00 78.50 323 PRO A N 1
ATOM 2608 C CA . PRO A 1 323 ? 5.024 8.261 13.226 1.00 78.50 323 PRO A CA 1
ATOM 2609 C C . PRO A 1 323 ? 4.455 7.486 14.420 1.00 78.50 323 PRO A C 1
ATOM 2611 O O . PRO A 1 323 ? 3.258 7.549 14.691 1.00 78.50 323 PRO A O 1
ATOM 2614 N N . GLN A 1 324 ? 5.311 6.724 15.102 1.00 76.06 324 GLN A N 1
ATOM 2615 C CA . GLN A 1 324 ? 4.903 5.923 16.260 1.00 76.06 324 GLN A CA 1
ATOM 2616 C C . GLN A 1 324 ? 4.498 6.795 17.456 1.00 76.06 324 GLN A C 1
ATOM 2618 O O . GLN A 1 324 ? 3.679 6.364 18.261 1.00 76.06 324 GLN A O 1
ATOM 2623 N N . TYR A 1 325 ? 5.076 7.993 17.551 1.00 74.75 325 TYR A N 1
ATOM 2624 C CA . TYR A 1 325 ? 4.769 8.990 18.564 1.00 74.75 325 TYR A CA 1
ATOM 2625 C C . TYR A 1 325 ? 4.533 10.331 17.888 1.00 74.75 325 TYR A C 1
ATOM 2627 O O . TYR A 1 325 ? 5.343 10.759 17.062 1.00 74.75 325 TYR A O 1
ATOM 2635 N N . GLU A 1 326 ? 3.447 10.998 18.254 1.00 72.75 326 GLU A N 1
ATOM 2636 C CA . GLU A 1 326 ? 3.242 12.400 17.898 1.00 72.75 326 GLU A CA 1
ATOM 2637 C C . GLU A 1 326 ? 3.974 13.314 18.890 1.00 72.75 326 GLU A C 1
ATOM 2639 O O . GLU A 1 326 ? 4.173 12.959 20.055 1.00 72.75 326 GLU A O 1
ATOM 2644 N N . ASP A 1 327 ? 4.343 14.525 18.461 1.00 75.69 327 ASP A N 1
ATOM 2645 C CA . ASP A 1 327 ? 5.066 15.482 19.312 1.00 75.69 327 ASP A CA 1
ATOM 2646 C C . ASP A 1 327 ? 4.349 15.702 20.656 1.00 75.69 327 ASP A C 1
ATOM 2648 O O . ASP A 1 327 ? 4.975 15.756 21.715 1.00 75.69 327 ASP A O 1
ATOM 2652 N N . ILE A 1 328 ? 3.012 15.748 20.638 1.00 73.81 328 ILE A N 1
ATOM 2653 C CA . ILE A 1 328 ? 2.186 15.947 21.834 1.00 73.81 328 ILE A CA 1
ATOM 2654 C C . ILE A 1 328 ? 2.219 14.760 22.807 1.00 73.81 328 ILE A C 1
ATOM 2656 O O . ILE A 1 328 ? 2.113 14.944 24.024 1.00 73.81 328 ILE A O 1
ATOM 2660 N N . GLU A 1 329 ? 2.406 13.545 22.299 1.00 67.81 329 GLU A N 1
ATOM 2661 C CA . GLU A 1 329 ? 2.530 12.343 23.119 1.00 67.81 329 GLU A CA 1
ATOM 2662 C C . GLU A 1 329 ? 3.885 12.320 23.824 1.00 67.81 329 GLU A C 1
ATOM 2664 O O . GLU A 1 329 ? 3.949 11.978 25.003 1.00 67.81 329 GLU A O 1
ATOM 2669 N N . ILE A 1 330 ? 4.952 12.783 23.161 1.00 77.56 330 ILE A N 1
ATOM 2670 C CA . ILE A 1 330 ? 6.281 12.937 23.773 1.00 77.56 330 ILE A CA 1
ATOM 2671 C C . ILE A 1 330 ? 6.212 13.916 24.953 1.00 77.56 330 ILE A C 1
ATOM 2673 O O . ILE A 1 330 ? 6.681 13.591 26.047 1.00 77.56 330 ILE A O 1
ATOM 2677 N N . PHE A 1 331 ? 5.570 15.078 24.774 1.00 76.19 331 PHE A N 1
ATOM 2678 C CA . PHE A 1 331 ? 5.352 16.034 25.869 1.00 76.19 331 PHE A CA 1
ATOM 2679 C C . PHE A 1 331 ? 4.533 15.427 27.014 1.00 76.19 331 PHE A C 1
ATOM 2681 O O . PHE A 1 331 ? 4.839 15.661 28.185 1.00 76.19 331 PHE A O 1
ATOM 2688 N N . SER A 1 332 ? 3.532 14.608 26.688 1.00 68.56 332 SER A N 1
ATOM 2689 C CA . SER A 1 332 ? 2.693 13.925 27.677 1.00 68.56 332 SER A CA 1
ATOM 2690 C C . SER A 1 332 ? 3.473 12.86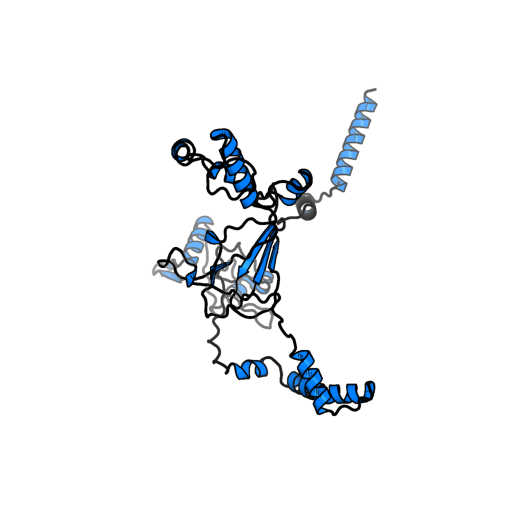6 28.465 1.00 68.56 332 SER A C 1
ATOM 2692 O O . SER A 1 332 ? 3.371 12.823 29.691 1.00 68.56 332 SER A O 1
ATOM 2694 N N . PHE A 1 333 ? 4.311 12.059 27.803 1.00 73.44 333 PHE A N 1
ATOM 2695 C CA . PHE A 1 333 ? 5.186 11.088 28.464 1.00 73.44 333 PHE A CA 1
ATOM 2696 C C . PHE A 1 333 ? 6.209 11.777 29.363 1.00 73.44 333 PHE A C 1
ATOM 2698 O O . PHE A 1 333 ? 6.346 11.403 30.526 1.00 73.44 333 PHE A O 1
ATOM 2705 N N . MET A 1 334 ? 6.891 12.812 28.864 1.00 82.62 334 MET A N 1
ATOM 2706 C CA . MET A 1 334 ? 7.848 13.580 29.663 1.00 82.62 334 MET A CA 1
ATOM 2707 C C . MET A 1 334 ? 7.183 14.197 30.897 1.00 82.62 334 MET A C 1
ATOM 2709 O O . MET A 1 334 ? 7.698 14.048 32.004 1.00 82.62 334 MET A O 1
ATOM 2713 N N . GLY A 1 335 ? 6.018 14.830 30.729 1.00 76.06 335 GLY A N 1
ATOM 2714 C CA . GLY A 1 335 ? 5.244 15.390 31.837 1.00 76.06 335 GLY A CA 1
ATOM 2715 C C . GLY A 1 335 ? 4.809 14.328 32.849 1.00 76.06 335 GLY A C 1
ATOM 2716 O O . GLY A 1 335 ? 4.933 14.543 34.054 1.00 76.06 335 GLY A O 1
ATOM 2717 N N . GLY A 1 336 ? 4.372 13.159 32.374 1.00 73.06 336 GLY A N 1
ATOM 2718 C CA . GLY A 1 336 ? 3.987 12.029 33.219 1.00 73.06 336 GLY A CA 1
ATOM 2719 C C . GLY A 1 336 ? 5.151 11.462 34.035 1.00 73.06 336 GLY A C 1
ATOM 2720 O O . GLY A 1 336 ? 5.013 11.269 35.241 1.00 73.06 336 GLY A O 1
ATOM 2721 N N . TYR A 1 337 ? 6.316 11.246 33.416 1.00 82.38 337 TYR A N 1
ATOM 2722 C CA . TYR A 1 337 ? 7.507 10.758 34.118 1.00 82.38 337 TYR A CA 1
ATOM 2723 C C . TYR A 1 337 ? 8.034 11.778 35.131 1.00 82.38 337 TYR A C 1
ATOM 2725 O O . TYR A 1 337 ? 8.302 11.419 36.275 1.00 82.38 337 TYR A O 1
ATOM 2733 N N . ILE A 1 338 ? 8.145 13.052 34.751 1.00 80.75 338 ILE A N 1
ATOM 2734 C CA . ILE A 1 338 ? 8.611 14.109 35.658 1.00 80.75 338 ILE A CA 1
ATOM 2735 C C . ILE A 1 338 ? 7.639 14.270 36.840 1.00 80.75 338 ILE A C 1
ATOM 2737 O O . ILE A 1 338 ? 8.073 14.322 37.992 1.00 80.75 338 ILE A O 1
ATOM 2741 N N . GLY A 1 339 ? 6.329 14.256 36.579 1.00 74.69 339 GLY A N 1
ATOM 2742 C CA . GLY A 1 339 ? 5.302 14.327 37.617 1.00 74.69 339 GLY A CA 1
ATOM 2743 C C . GLY A 1 339 ? 5.292 13.112 38.549 1.00 74.69 339 GLY A C 1
ATOM 2744 O O . GLY A 1 339 ? 5.108 13.271 39.750 1.00 74.69 339 GLY A O 1
ATOM 2745 N N . MET A 1 340 ? 5.542 11.906 38.034 1.00 78.69 340 MET A N 1
ATOM 2746 C CA . MET A 1 340 ? 5.564 10.681 38.841 1.00 78.69 340 MET A CA 1
ATOM 2747 C C . MET A 1 340 ? 6.825 10.558 39.705 1.00 78.69 340 MET A C 1
ATOM 2749 O O . MET A 1 340 ? 6.727 10.213 40.878 1.00 78.69 340 MET A O 1
ATOM 2753 N N . TRP A 1 341 ? 8.006 10.813 39.134 1.00 82.06 341 TRP A N 1
ATOM 2754 C CA . TRP A 1 341 ? 9.282 10.572 39.818 1.00 82.06 341 TRP A CA 1
ATOM 2755 C C . TRP A 1 341 ? 9.723 11.731 40.705 1.00 82.06 341 TRP A C 1
ATOM 2757 O O . TRP A 1 341 ? 10.351 11.504 41.736 1.00 82.06 341 TRP A O 1
ATOM 2767 N N . LEU A 1 342 ? 9.422 12.967 40.305 1.00 85.38 342 LEU A N 1
ATOM 2768 C CA . LEU A 1 342 ? 9.863 14.167 41.016 1.00 85.38 342 LEU A CA 1
ATOM 2769 C C . LEU A 1 342 ? 8.702 14.933 41.659 1.00 85.38 342 LEU A C 1
ATOM 2771 O O . LEU A 1 342 ? 8.952 15.806 42.485 1.00 85.38 342 LEU A O 1
ATOM 2775 N N . GLY A 1 343 ? 7.445 14.647 41.298 1.00 84.81 343 GLY A N 1
ATOM 2776 C CA . GLY A 1 343 ? 6.288 15.401 41.798 1.00 84.81 343 GLY A CA 1
ATOM 2777 C C . GLY A 1 343 ? 6.245 16.853 41.313 1.00 84.81 343 G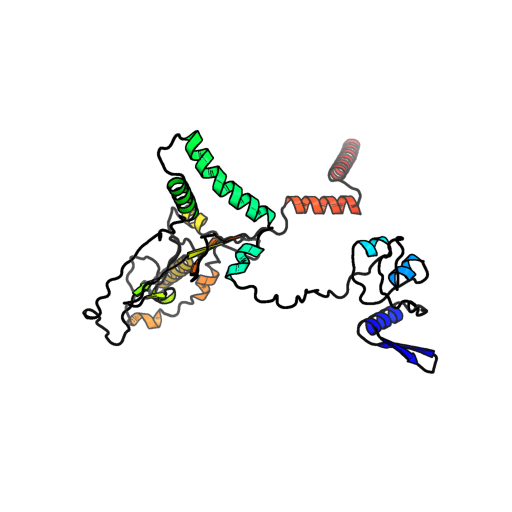LY A C 1
ATOM 2778 O O . GLY A 1 343 ? 5.441 17.640 41.809 1.00 84.81 343 GLY A O 1
ATOM 2779 N N . ILE A 1 344 ? 7.113 17.227 40.368 1.00 82.81 344 ILE A N 1
ATOM 2780 C CA . ILE A 1 344 ? 7.227 18.594 39.865 1.00 82.81 344 ILE A CA 1
ATOM 2781 C C . ILE A 1 344 ? 6.433 18.744 38.572 1.00 82.81 344 ILE A C 1
ATOM 2783 O O . ILE A 1 344 ? 6.416 17.866 37.711 1.00 82.81 344 ILE A O 1
ATOM 2787 N N . SER A 1 345 ? 5.776 19.887 38.433 1.00 81.06 345 SER A N 1
ATOM 2788 C CA . SER A 1 345 ? 5.125 20.298 37.195 1.00 81.06 345 SER A CA 1
ATOM 2789 C C . SER A 1 345 ? 6.003 21.302 36.452 1.00 81.06 345 SER A C 1
ATOM 2791 O O . SER A 1 345 ? 6.929 21.883 37.021 1.00 81.06 345 SER A O 1
ATOM 2793 N N . LEU A 1 346 ? 5.685 21.563 35.182 1.00 77.62 346 LEU A N 1
ATOM 2794 C CA . LEU A 1 346 ? 6.340 22.633 34.427 1.00 77.62 346 LEU A CA 1
ATOM 2795 C C . LEU A 1 346 ? 6.203 23.997 35.136 1.00 77.62 346 LEU A C 1
ATOM 2797 O O . LEU A 1 346 ? 7.136 24.791 35.117 1.00 77.62 346 LEU A O 1
ATOM 2801 N N . ILE A 1 347 ? 5.078 24.233 35.821 1.00 78.44 347 ILE A N 1
ATOM 2802 C CA . ILE A 1 347 ? 4.838 25.445 36.620 1.00 78.44 347 ILE A CA 1
ATOM 2803 C C . ILE A 1 347 ? 5.831 25.528 37.786 1.00 78.44 347 ILE A C 1
ATOM 2805 O O . ILE A 1 347 ? 6.458 26.562 37.973 1.00 78.44 347 ILE A O 1
ATOM 2809 N N . ALA A 1 348 ? 6.067 24.422 38.499 1.00 76.06 348 ALA A N 1
ATOM 2810 C CA . ALA A 1 348 ? 7.035 24.389 39.598 1.00 76.06 348 ALA A CA 1
ATOM 2811 C C . ALA A 1 348 ? 8.474 24.706 39.139 1.00 76.06 348 ALA A C 1
ATOM 2813 O O . ALA A 1 348 ? 9.257 25.285 39.891 1.00 76.06 348 ALA A O 1
ATOM 2814 N N . VAL A 1 349 ? 8.828 24.357 37.895 1.00 80.62 349 VAL A N 1
ATOM 2815 C CA . VAL A 1 349 ? 10.122 24.722 37.296 1.00 80.62 349 VAL A CA 1
ATOM 2816 C C . VAL A 1 349 ? 10.208 26.232 37.051 1.00 80.62 349 VAL A C 1
ATOM 2818 O O . VAL A 1 349 ? 11.230 26.838 37.371 1.00 80.62 349 VAL A O 1
ATOM 2821 N N . PHE A 1 350 ? 9.147 26.855 36.529 1.00 77.56 350 PHE A N 1
ATOM 2822 C CA . PHE A 1 350 ? 9.099 28.310 36.353 1.00 77.56 350 PHE A CA 1
ATOM 2823 C C . PHE A 1 350 ? 9.157 29.058 37.693 1.00 77.56 350 PHE A C 1
ATOM 2825 O O . PHE A 1 350 ? 9.959 29.983 37.812 1.00 77.56 350 PHE A O 1
ATOM 2832 N N . ASP A 1 351 ? 8.422 28.606 38.713 1.00 72.88 351 ASP A N 1
ATOM 2833 C CA . ASP A 1 351 ? 8.472 29.181 40.067 1.00 72.88 351 ASP A CA 1
ATOM 2834 C C . ASP A 1 351 ? 9.889 29.105 40.661 1.00 72.88 351 ASP A C 1
ATOM 2836 O O . ASP A 1 351 ? 10.365 30.036 41.314 1.00 72.88 351 ASP A O 1
ATOM 2840 N N . PHE A 1 352 ? 10.612 28.005 40.425 1.00 82.88 352 PHE A N 1
ATOM 2841 C CA . PHE A 1 352 ? 11.999 27.859 40.869 1.00 82.88 352 PHE A CA 1
ATOM 2842 C C . PHE A 1 352 ? 12.931 28.883 40.202 1.00 82.88 352 PHE A C 1
ATOM 2844 O O . PHE A 1 352 ? 13.727 29.533 40.886 1.00 82.88 352 PHE A O 1
ATOM 2851 N N . PHE A 1 353 ? 12.815 29.075 38.883 1.00 82.69 353 PHE A N 1
ATOM 2852 C CA . PHE A 1 353 ? 13.605 30.072 38.155 1.00 82.69 353 PHE A CA 1
ATOM 2853 C C . PHE A 1 353 ? 13.237 31.515 38.520 1.00 82.69 353 PHE A C 1
ATOM 2855 O O . PHE A 1 353 ? 14.132 32.360 38.607 1.00 82.69 353 PHE A O 1
ATOM 2862 N N . GLU A 1 354 ? 11.963 31.810 38.781 1.00 79.06 354 GLU A N 1
ATOM 2863 C CA . GLU A 1 354 ? 11.530 33.114 39.293 1.00 79.06 354 GLU A CA 1
ATOM 2864 C C . GLU A 1 354 ? 12.175 33.404 40.653 1.00 79.06 354 GLU A C 1
ATOM 2866 O O . GLU A 1 354 ? 12.800 34.450 40.838 1.00 79.06 354 GLU A O 1
ATOM 2871 N N . ASN A 1 355 ? 12.120 32.445 41.579 1.00 77.31 355 ASN A N 1
ATOM 2872 C CA . ASN A 1 355 ? 12.729 32.589 42.898 1.00 77.31 355 ASN A CA 1
ATOM 2873 C C . ASN A 1 355 ? 14.251 32.766 42.826 1.00 77.31 355 ASN A C 1
ATOM 2875 O O . ASN A 1 355 ? 14.794 33.636 43.509 1.00 77.31 355 ASN A O 1
ATOM 2879 N N . ILE A 1 356 ? 14.951 32.008 41.972 1.00 89.50 356 ILE A N 1
ATOM 2880 C CA . ILE A 1 356 ? 16.386 32.224 41.728 1.00 89.50 356 ILE A CA 1
ATOM 2881 C C . ILE A 1 356 ? 16.626 33.645 41.228 1.00 89.50 356 ILE A C 1
ATOM 2883 O O . ILE A 1 356 ? 17.487 34.335 41.771 1.00 89.50 356 ILE A O 1
ATOM 2887 N N . SER A 1 357 ? 15.846 34.091 40.239 1.00 80.19 357 SER A N 1
ATOM 2888 C CA . SER A 1 357 ? 15.979 35.417 39.626 1.00 80.19 357 SER A CA 1
ATOM 2889 C C . SER A 1 357 ? 15.808 36.529 40.662 1.00 80.19 357 SER A C 1
ATOM 2891 O O . SER A 1 357 ? 16.638 37.438 40.730 1.00 80.19 357 SER A O 1
ATOM 2893 N N . LEU A 1 358 ? 14.795 36.414 41.527 1.00 75.50 358 LEU A N 1
ATOM 2894 C CA . LEU A 1 358 ? 14.538 37.324 42.645 1.00 75.50 358 LEU A CA 1
ATOM 2895 C C . LEU A 1 358 ? 15.679 37.329 43.670 1.00 75.50 358 LEU A C 1
ATOM 2897 O O . LEU A 1 358 ? 16.109 38.402 44.100 1.00 75.50 358 LEU A O 1
ATOM 2901 N N . VAL A 1 359 ? 16.216 36.159 44.027 1.00 84.94 359 VAL A N 1
ATOM 2902 C CA . VAL A 1 359 ? 17.366 36.044 44.937 1.00 84.94 359 VAL A CA 1
ATOM 2903 C C . VAL A 1 359 ? 18.609 36.693 44.331 1.00 84.94 359 VAL A C 1
ATOM 2905 O O . VAL A 1 359 ? 19.271 37.481 45.009 1.00 84.94 359 VAL A O 1
ATOM 2908 N N . THR A 1 360 ? 18.916 36.434 43.057 1.00 84.00 360 THR A N 1
ATOM 2909 C CA . THR A 1 360 ? 20.040 37.082 42.363 1.00 84.00 360 THR A CA 1
ATOM 2910 C C . THR A 1 360 ? 19.843 38.585 42.228 1.00 84.00 360 THR A C 1
ATOM 2912 O O . THR A 1 360 ? 20.783 39.336 42.476 1.00 84.00 360 THR A O 1
ATOM 2915 N N . TYR A 1 361 ? 18.631 39.047 41.909 1.00 81.94 361 TYR A N 1
ATOM 2916 C CA . TYR A 1 361 ? 18.308 40.470 41.839 1.00 81.94 361 TYR A CA 1
ATOM 2917 C C . TYR A 1 361 ? 18.530 41.159 43.190 1.00 81.94 361 TYR A C 1
ATOM 2919 O O . TYR A 1 361 ? 19.169 42.211 43.256 1.00 81.94 361 TYR A O 1
ATOM 2927 N N . PHE A 1 362 ? 18.084 40.538 44.285 1.00 77.69 362 PHE A N 1
ATOM 2928 C CA . PHE A 1 362 ? 18.321 41.041 45.636 1.00 77.69 362 PHE A CA 1
ATOM 2929 C C . PHE A 1 362 ? 19.817 41.074 45.987 1.00 77.69 362 PHE A C 1
ATOM 2931 O O . PHE A 1 362 ? 20.305 42.059 46.542 1.00 77.69 362 PHE A O 1
ATOM 2938 N N . TRP A 1 363 ? 20.567 40.030 45.623 1.00 79.12 363 TRP A N 1
ATOM 2939 C CA . TRP A 1 363 ? 22.015 39.960 45.838 1.00 79.12 363 TRP A CA 1
ATOM 2940 C C . TRP A 1 363 ? 22.786 41.037 45.068 1.00 79.12 363 TRP A C 1
ATOM 2942 O O . TRP A 1 363 ? 23.697 41.653 45.619 1.00 79.12 363 TRP A O 1
ATOM 2952 N N . ILE A 1 364 ? 22.406 41.291 43.815 1.00 77.56 364 ILE A N 1
ATOM 2953 C CA . ILE A 1 364 ? 23.011 42.327 42.968 1.00 77.56 364 ILE A CA 1
ATOM 2954 C C . ILE A 1 364 ? 22.689 43.718 43.523 1.00 77.56 364 ILE A C 1
ATOM 2956 O O . ILE A 1 364 ? 23.591 44.543 43.658 1.00 77.56 364 ILE A O 1
ATOM 2960 N N . LYS A 1 365 ? 21.435 43.966 43.920 1.00 73.00 365 LYS A N 1
ATOM 2961 C CA . LYS A 1 365 ? 21.001 45.253 44.479 1.00 73.00 365 LYS A CA 1
ATOM 2962 C C . LYS A 1 365 ? 21.631 45.573 45.838 1.00 73.00 365 LYS A C 1
ATOM 2964 O O . LYS A 1 365 ? 21.750 46.737 46.169 1.00 73.00 365 LYS A O 1
ATOM 2969 N N . ARG A 1 366 ? 22.036 44.570 46.625 1.00 65.38 366 ARG A N 1
ATOM 2970 C CA . ARG A 1 366 ? 22.721 44.769 47.917 1.00 65.38 366 ARG A CA 1
ATOM 2971 C C . ARG A 1 366 ? 24.214 45.112 47.768 1.00 65.38 366 ARG A C 1
ATOM 2973 O O . ARG A 1 366 ? 24.856 45.460 48.754 1.00 65.38 366 ARG A O 1
ATOM 2980 N N . ARG A 1 367 ? 24.781 44.944 46.567 1.00 57.97 367 ARG A N 1
ATOM 2981 C CA . ARG A 1 367 ? 26.203 45.184 46.260 1.00 57.97 367 ARG A CA 1
ATOM 2982 C C . ARG A 1 367 ? 26.479 46.576 45.668 1.00 57.97 367 ARG A C 1
ATOM 2984 O O . ARG A 1 367 ? 27.647 46.944 45.577 1.00 57.97 367 ARG A O 1
ATOM 2991 N N . TYR A 1 368 ? 25.427 47.301 45.290 1.00 49.72 368 TYR A N 1
ATOM 2992 C CA . TYR A 1 368 ? 25.404 48.732 44.971 1.00 49.72 368 TYR A CA 1
ATOM 2993 C C . TYR A 1 368 ? 24.710 49.481 46.108 1.00 49.72 368 TYR A C 1
ATOM 2995 O O . TYR A 1 368 ? 25.048 50.667 46.308 1.00 49.72 368 TYR A O 1
#

pLDDT: mean 81.64, std 10.6, range [40.0, 95.75]

Organism: Argiope bruennichi (NCBI:txid94029)

InterPro domains:
  IPR001873 Epithelial sodium channel [PF00858] (159-302)
  IPR001873 Epithelial sodium channel [PF00858] (303-354)
  IPR019594 Ionotropic glutamate receptor, L-glutamate and glycine-binding domain [PF10613] (4-98)
  IPR019594 Ionotropic glutamate receptor, L-glutamate and glycine-binding domain [SM00918] (1-60)
  IPR052192 Ionotropic receptor [PTHR42643] (7-147)

Sequence (368 aa):
MRVHKNEDGSIEFSGLHGKILDIILKAMKVEFKLLIPEDGEWGRLLPNGSWTGMIGKIQKNESDIAFNSISVNEERMKVVDFSKPYTTDDMTFAISKSEAVPTAMAFIYAFDSIVWILTVITLMVTPIFIKCLCKTKDTYINILINLFRSILKQRKEALFHLVFDMQPEEYFRPDREVGAIISIHSPNSLVNPFYDGFVIKPGNLYTVHLKMVEEKLLPSPYETQCQDYKSQWRMRGGKGPLNQEMCVAECAYNKSIEQCNCVVPGIIYHHDDRICDNDKLDECFHFNLSECYKICQQPCEKNKAVMLVFLKRPEIIIYSHRPQYEDIEIFSFMGGYIGMWLGISLIAVFDFFENISLVTYFWIKRRY